Protein AF-A0A0A1U7Q1-F1 (afdb_monomer_lite)

InterPro domains:
  IPR000719 Protein kinase domain [PS50011] (187-219)
  IPR011009 Protein kinase-like domain superfamily [SSF56112] (167-217)
  IPR017441 Protein kinase, ATP binding site [PS00107] (193-214)
  IPR053215 TKL Ser/Thr protein kinase [PTHR45756] (42-218)

Organism: NCBI:txid370355

Foldseek 3Di:
DDDDPPVPVVVVVVVVLVPDPDDPVVSVVVVVVVVVVVVVVVVVQWDKDFLVVCVVVVQDWDAFDDVVVRKTKSDLAAEDDDAAAAQDKDKDKMKIAAQDQFKKKKAKDFDDDVLFKDKDKPPRDIDIHHHRMMIMMMIIMHTNAFDWDKTWMWIWIQRPVVRDIDITTHIYTHGHDHDPRHDPVQWAFDAWPDADPQFTWGFTDHPNDTDIDTDGDDD

Structure (mmCIF, N/CA/C/O backbone):
data_AF-A0A0A1U7Q1-F1
#
_entry.id   AF-A0A0A1U7Q1-F1
#
loop_
_atom_site.group_PDB
_atom_site.id
_atom_site.type_symbol
_atom_site.label_atom_id
_atom_site.label_alt_id
_atom_site.label_comp_id
_atom_site.label_asym_id
_atom_site.label_entity_id
_atom_site.label_seq_id
_atom_site.pdbx_PDB_ins_code
_atom_site.Cartn_x
_atom_site.Cartn_y
_atom_site.Cartn_z
_atom_site.occupancy
_atom_site.B_iso_or_equiv
_atom_site.auth_seq_id
_atom_site.auth_comp_id
_atom_site.auth_asym_id
_atom_site.auth_atom_id
_atom_site.pdbx_PDB_model_num
ATOM 1 N N . MET A 1 1 ? 9.961 10.770 21.302 1.00 33.03 1 MET A N 1
ATOM 2 C CA . MET A 1 1 ? 10.274 10.939 19.867 1.00 33.03 1 MET A CA 1
ATOM 3 C C . MET A 1 1 ? 11.511 10.107 19.542 1.00 33.03 1 MET A C 1
ATOM 5 O O . MET A 1 1 ? 12.634 10.569 19.694 1.00 33.03 1 MET A O 1
ATOM 9 N N . ILE A 1 2 ? 11.307 8.825 19.237 1.00 27.47 2 ILE A N 1
ATOM 10 C CA . ILE A 1 2 ? 12.392 7.881 18.944 1.00 27.47 2 ILE A CA 1
ATOM 11 C C . ILE A 1 2 ? 12.699 8.026 17.455 1.00 27.47 2 ILE A C 1
ATOM 13 O O . ILE A 1 2 ? 11.935 7.577 16.605 1.00 27.47 2 ILE A O 1
ATOM 17 N N . LEU A 1 3 ? 13.787 8.722 17.135 1.00 28.33 3 LEU A N 1
ATOM 18 C CA . LEU A 1 3 ? 14.306 8.782 15.773 1.00 28.33 3 LEU A CA 1
ATOM 19 C C . LEU A 1 3 ? 14.757 7.371 15.365 1.00 28.33 3 LEU A C 1
ATOM 21 O O . LEU A 1 3 ? 15.670 6.808 15.968 1.00 28.33 3 LEU A O 1
ATOM 25 N N . LYS A 1 4 ? 14.111 6.800 14.339 1.00 30.72 4 LYS A N 1
ATOM 26 C CA . LYS A 1 4 ? 14.561 5.572 13.663 1.00 30.72 4 LYS A CA 1
ATOM 27 C C . LYS A 1 4 ? 16.020 5.755 13.170 1.00 30.72 4 LYS A C 1
ATOM 29 O O . LYS A 1 4 ? 16.376 6.856 12.736 1.00 30.72 4 LYS A O 1
ATOM 34 N N . PRO A 1 5 ? 16.870 4.706 13.152 1.00 32.62 5 PRO A N 1
ATOM 35 C CA . PRO A 1 5 ? 18.318 4.840 12.932 1.00 32.62 5 PRO A CA 1
ATOM 36 C C . PRO A 1 5 ? 18.749 5.190 11.492 1.00 32.62 5 PRO A C 1
ATOM 38 O O . PRO A 1 5 ? 19.943 5.252 11.211 1.00 32.62 5 PRO A O 1
ATOM 41 N N . ALA A 1 6 ? 17.819 5.466 10.573 1.00 38.44 6 ALA A N 1
ATOM 42 C CA . ALA A 1 6 ? 18.139 5.798 9.181 1.00 38.44 6 ALA A CA 1
ATOM 43 C C . ALA A 1 6 ? 18.626 7.251 8.976 1.00 38.44 6 ALA A C 1
ATOM 45 O O . ALA A 1 6 ? 19.298 7.543 7.989 1.00 38.44 6 ALA A O 1
ATOM 46 N N . ASN A 1 7 ? 18.345 8.162 9.917 1.00 38.22 7 ASN A N 1
ATOM 47 C CA . ASN A 1 7 ? 18.737 9.575 9.791 1.00 38.22 7 ASN A CA 1
ATOM 48 C C . ASN A 1 7 ? 20.095 9.912 10.424 1.00 38.22 7 ASN A C 1
ATOM 50 O O . ASN A 1 7 ? 20.695 10.925 10.067 1.00 38.22 7 ASN A O 1
ATOM 54 N N . ALA A 1 8 ? 20.623 9.069 11.315 1.00 35.22 8 ALA A N 1
ATOM 55 C CA . ALA A 1 8 ? 21.871 9.368 12.020 1.00 35.22 8 ALA A CA 1
ATOM 56 C C . ALA A 1 8 ? 23.111 9.277 11.107 1.00 35.22 8 ALA A C 1
ATOM 58 O O . ALA A 1 8 ? 24.056 10.042 11.273 1.00 35.22 8 ALA A O 1
ATOM 59 N N . VAL A 1 9 ? 23.097 8.399 10.097 1.00 39.53 9 VAL A N 1
ATOM 60 C CA . VAL A 1 9 ? 24.223 8.254 9.154 1.00 39.53 9 VAL A CA 1
ATOM 61 C C . VAL A 1 9 ? 24.252 9.396 8.125 1.00 39.53 9 VAL A C 1
ATOM 63 O O . VAL A 1 9 ? 25.326 9.856 7.739 1.00 39.53 9 VAL A O 1
ATOM 66 N N . ASN A 1 10 ? 23.082 9.906 7.727 1.00 44.75 10 ASN A N 1
ATOM 67 C CA . ASN A 1 10 ? 22.958 10.941 6.695 1.00 44.75 10 ASN A CA 1
ATOM 68 C C . ASN A 1 10 ? 23.356 12.344 7.183 1.00 44.75 10 ASN A C 1
ATOM 70 O O . ASN A 1 10 ? 23.962 13.102 6.428 1.00 44.75 10 ASN A O 1
ATOM 74 N N . VAL A 1 11 ? 23.078 12.688 8.445 1.00 42.47 11 VAL A N 1
ATOM 75 C CA . VAL A 1 11 ? 23.391 14.028 8.979 1.00 42.47 11 VAL A CA 1
ATOM 76 C C . VAL A 1 11 ? 24.881 14.182 9.306 1.00 42.47 11 VAL A C 1
ATOM 78 O O . VAL A 1 11 ? 25.450 15.250 9.082 1.00 42.47 11 VAL A O 1
ATOM 81 N N . VAL A 1 12 ? 25.541 13.110 9.762 1.00 42.41 12 VAL A N 1
ATOM 82 C CA . VAL A 1 12 ? 26.955 13.137 10.189 1.00 42.41 12 VAL A CA 1
ATOM 83 C C . VAL A 1 12 ? 27.931 13.210 9.002 1.00 42.41 12 VAL A C 1
ATOM 85 O O . VAL A 1 12 ? 29.042 13.722 9.140 1.00 42.41 12 VAL A O 1
ATOM 88 N N . ALA A 1 13 ? 27.538 12.729 7.817 1.00 46.94 13 ALA A N 1
ATOM 89 C CA . ALA A 1 13 ? 28.387 12.784 6.623 1.00 46.94 13 ALA A CA 1
ATOM 90 C C . ALA A 1 13 ? 28.350 14.156 5.924 1.00 46.94 13 ALA A C 1
ATOM 92 O O . ALA A 1 13 ? 29.390 14.644 5.484 1.00 46.94 13 ALA A O 1
ATOM 93 N N . ALA A 1 14 ? 27.180 14.804 5.868 1.00 46.06 14 ALA A N 1
ATOM 94 C CA . ALA A 1 14 ? 27.029 16.124 5.252 1.00 46.06 14 ALA A CA 1
ATOM 95 C C . ALA A 1 14 ? 27.799 17.217 6.017 1.00 46.06 14 ALA A C 1
ATOM 97 O O . ALA A 1 14 ? 28.432 18.072 5.405 1.00 46.06 14 ALA A O 1
ATOM 98 N N . THR A 1 15 ? 27.844 17.135 7.352 1.00 47.84 15 THR A N 1
ATOM 99 C CA . THR A 1 15 ? 28.574 18.096 8.201 1.00 47.84 15 THR A CA 1
ATOM 100 C C . THR A 1 15 ? 30.096 18.026 8.039 1.00 47.84 15 THR A C 1
ATOM 102 O O . THR A 1 15 ? 30.775 19.024 8.267 1.00 47.84 15 THR A O 1
ATOM 105 N N . LYS A 1 16 ? 30.658 16.889 7.599 1.00 50.66 16 LYS A N 1
ATOM 106 C CA . LYS A 1 16 ? 32.106 16.755 7.344 1.00 50.66 16 LYS A CA 1
ATOM 107 C C . LYS A 1 16 ? 32.564 17.362 6.011 1.00 50.66 16 LYS A C 1
ATOM 109 O O . LYS A 1 16 ? 33.740 17.687 5.887 1.00 50.66 16 LYS A O 1
ATOM 114 N N . LEU A 1 17 ? 31.669 17.525 5.032 1.00 51.69 17 LEU A N 1
ATOM 115 C CA . LEU A 1 17 ? 31.992 18.111 3.721 1.00 51.69 17 LEU A CA 1
ATOM 116 C C . LEU A 1 17 ? 32.156 19.638 3.781 1.00 51.69 17 LEU A C 1
ATOM 118 O O . LEU A 1 17 ? 33.007 20.181 3.076 1.00 51.69 17 LEU A O 1
ATOM 122 N N . ASP A 1 18 ? 31.400 20.315 4.651 1.00 52.91 18 ASP A N 1
ATOM 123 C CA . ASP A 1 18 ? 31.487 21.772 4.826 1.00 52.91 18 ASP A CA 1
ATOM 124 C C . ASP A 1 18 ? 32.729 22.216 5.610 1.00 52.91 18 ASP A C 1
ATOM 126 O O . ASP A 1 18 ? 33.254 23.297 5.358 1.00 52.91 18 ASP A O 1
ATOM 130 N N . GLN A 1 19 ? 33.256 21.370 6.503 1.00 53.97 19 GLN A N 1
ATOM 131 C CA . GLN A 1 19 ? 34.432 21.694 7.326 1.00 53.97 19 GLN A CA 1
ATOM 132 C C . GLN A 1 19 ? 35.785 21.370 6.669 1.00 53.97 19 GLN A C 1
ATOM 134 O O . GLN A 1 19 ? 36.833 21.569 7.280 1.00 53.97 19 GLN A O 1
ATOM 139 N N . MET A 1 20 ? 35.794 20.873 5.430 1.00 54.50 20 MET A N 1
ATOM 140 C CA . MET A 1 20 ? 37.022 20.550 4.702 1.00 54.50 20 MET A CA 1
ATOM 141 C C . MET A 1 20 ? 37.372 21.647 3.686 1.00 54.50 20 MET A C 1
ATOM 143 O O . MET A 1 20 ? 36.763 21.711 2.612 1.00 54.50 20 MET A O 1
ATOM 147 N N . GLU A 1 21 ? 38.404 22.452 3.965 1.00 53.88 21 GLU A N 1
ATOM 148 C CA . GLU A 1 21 ? 39.129 23.266 2.968 1.00 53.88 21 GLU A CA 1
ATOM 149 C C . GLU A 1 21 ? 39.888 22.346 1.994 1.00 53.88 21 GLU A C 1
ATOM 151 O O . GLU A 1 21 ? 41.106 22.195 2.020 1.00 53.88 21 GLU A O 1
ATOM 156 N N . THR A 1 22 ? 39.145 21.637 1.152 1.00 59.72 22 THR A N 1
ATOM 157 C CA . THR A 1 22 ? 39.682 20.719 0.147 1.00 59.72 22 THR A CA 1
ATOM 158 C C . THR A 1 22 ? 39.460 21.299 -1.238 1.00 59.72 22 THR A C 1
ATOM 160 O O . THR A 1 22 ? 38.462 21.980 -1.483 1.00 59.72 22 THR A O 1
ATOM 163 N N . SER A 1 23 ? 40.401 21.046 -2.151 1.00 70.25 23 SER A N 1
ATOM 164 C CA . SER A 1 23 ? 40.303 21.541 -3.524 1.00 70.25 23 SER A CA 1
ATOM 165 C C . SER A 1 23 ? 38.982 21.104 -4.170 1.00 70.25 23 SER A C 1
ATOM 167 O O . SER A 1 23 ? 38.436 20.038 -3.862 1.00 70.25 23 SER A O 1
ATOM 169 N N . VAL A 1 24 ? 38.475 21.918 -5.099 1.00 71.06 24 VAL A N 1
ATOM 170 C CA . VAL A 1 24 ? 37.242 21.636 -5.859 1.00 71.06 24 VAL A CA 1
ATOM 171 C C . VAL A 1 24 ? 37.272 20.227 -6.469 1.00 71.06 24 VAL A C 1
ATOM 173 O O . VAL A 1 24 ? 36.271 19.514 -6.437 1.00 71.06 24 VAL A O 1
ATOM 176 N N . PHE A 1 25 ? 38.447 19.791 -6.934 1.00 72.12 25 PHE A N 1
ATOM 177 C CA . PHE A 1 25 ? 38.669 18.457 -7.489 1.00 72.12 25 PHE A CA 1
ATOM 178 C C . PHE A 1 25 ? 38.422 17.340 -6.465 1.00 72.12 25 PHE A C 1
ATOM 180 O O . PHE A 1 25 ? 37.729 16.365 -6.754 1.00 72.12 25 PHE A O 1
ATOM 187 N N . THR A 1 26 ? 38.927 17.502 -5.241 1.00 71.25 26 THR A N 1
ATOM 188 C CA . THR A 1 26 ? 38.747 16.531 -4.158 1.00 71.25 26 THR A CA 1
ATOM 189 C C . THR A 1 26 ? 37.279 16.433 -3.742 1.00 71.25 26 THR A C 1
ATOM 191 O O . THR A 1 26 ? 36.751 15.325 -3.641 1.00 71.25 26 THR A O 1
ATOM 194 N N . ARG A 1 27 ? 36.574 17.566 -3.590 1.00 76.44 27 ARG A N 1
ATOM 195 C CA . ARG A 1 27 ? 35.124 17.575 -3.304 1.00 76.44 27 ARG A CA 1
ATOM 196 C C . ARG A 1 27 ? 34.323 16.864 -4.397 1.00 76.44 27 ARG A C 1
ATOM 198 O O . ARG A 1 27 ? 33.447 16.058 -4.088 1.00 76.44 27 ARG A O 1
ATOM 205 N N . GLN A 1 28 ? 34.650 17.113 -5.665 1.00 76.44 28 GLN A N 1
ATOM 206 C CA . GLN A 1 28 ? 33.973 16.488 -6.801 1.00 76.44 28 GLN A CA 1
ATOM 207 C C . GLN A 1 28 ? 34.214 14.974 -6.864 1.00 76.44 28 GLN A C 1
ATOM 209 O O . GLN A 1 28 ? 33.276 14.212 -7.100 1.00 76.44 28 GLN A O 1
ATOM 214 N N . MET A 1 29 ? 35.434 14.522 -6.566 1.00 82.56 29 MET A N 1
ATOM 215 C CA . MET A 1 29 ? 35.759 13.099 -6.463 1.00 82.56 29 MET A CA 1
ATOM 216 C C . MET A 1 29 ? 34.973 12.408 -5.335 1.00 82.56 29 MET A C 1
ATOM 218 O O . MET A 1 29 ? 34.399 11.341 -5.559 1.00 82.56 29 MET A O 1
ATOM 222 N N . TYR A 1 30 ? 34.880 13.018 -4.147 1.00 81.19 30 TYR A N 1
ATOM 223 C CA . TYR A 1 30 ? 34.097 12.473 -3.028 1.00 81.19 30 TYR A CA 1
ATOM 224 C C . TYR A 1 30 ? 32.597 12.402 -3.335 1.00 81.19 30 TYR A C 1
ATOM 226 O O . TYR A 1 30 ? 31.973 11.372 -3.078 1.00 81.19 30 TYR A O 1
ATOM 234 N N . LEU A 1 31 ? 32.026 13.451 -3.934 1.00 81.62 31 LEU A N 1
ATOM 235 C CA . LEU A 1 31 ? 30.635 13.455 -4.403 1.00 81.62 31 LEU A CA 1
ATOM 236 C C . LEU A 1 31 ? 30.375 12.325 -5.405 1.00 81.62 31 LEU A C 1
ATOM 238 O O . LEU A 1 31 ? 29.349 11.652 -5.328 1.00 81.62 31 LEU A O 1
ATOM 242 N N . GLN A 1 32 ? 31.316 12.078 -6.317 1.00 81.31 32 GLN A N 1
ATOM 243 C CA . GLN A 1 32 ? 31.181 11.024 -7.315 1.00 81.31 32 GLN A CA 1
ATOM 244 C C . GLN A 1 32 ? 31.257 9.621 -6.702 1.00 81.31 32 GLN A C 1
ATOM 246 O O . GLN A 1 32 ? 30.446 8.764 -7.055 1.00 81.31 32 GLN A O 1
ATOM 251 N N . LEU A 1 33 ? 32.168 9.391 -5.753 1.00 78.00 33 LEU A N 1
ATOM 252 C CA . LEU A 1 33 ? 32.251 8.133 -5.004 1.00 78.00 33 LEU A CA 1
ATOM 253 C C . LEU A 1 33 ? 30.987 7.886 -4.172 1.00 78.00 33 LEU A C 1
ATOM 255 O O . LEU A 1 33 ? 30.446 6.781 -4.197 1.00 78.00 33 LEU A O 1
ATOM 259 N N . TYR A 1 34 ? 30.478 8.918 -3.494 1.00 80.06 34 TYR A N 1
ATOM 260 C CA . TYR A 1 34 ? 29.224 8.850 -2.742 1.00 80.06 34 TYR A CA 1
ATOM 261 C C . TYR A 1 34 ? 28.026 8.543 -3.652 1.00 80.06 34 TYR A C 1
ATOM 263 O O . TYR A 1 34 ? 27.194 7.693 -3.346 1.00 80.06 34 TYR A O 1
ATOM 271 N N . PHE A 1 35 ? 27.949 9.183 -4.819 1.00 76.81 35 PHE A N 1
ATOM 272 C CA . PHE A 1 35 ? 26.893 8.903 -5.787 1.00 76.81 35 PHE A CA 1
ATOM 273 C C . PHE A 1 35 ? 26.977 7.466 -6.324 1.00 76.81 35 PHE A C 1
ATOM 275 O O . PHE A 1 35 ? 25.956 6.791 -6.455 1.00 76.81 35 PHE A O 1
ATOM 282 N N . GLN A 1 36 ? 28.182 6.960 -6.598 1.00 70.62 36 GLN A N 1
ATOM 283 C CA . GLN A 1 36 ? 28.378 5.578 -7.038 1.00 70.62 36 GLN A CA 1
ATOM 284 C C . GLN A 1 36 ? 27.998 4.555 -5.963 1.00 70.62 36 GLN A C 1
ATOM 286 O O . GLN A 1 36 ? 27.324 3.573 -6.284 1.00 70.62 36 GLN A O 1
ATOM 291 N N . SER A 1 37 ? 28.380 4.779 -4.703 1.00 71.19 37 SER A N 1
ATOM 292 C CA . SER A 1 37 ? 28.000 3.896 -3.595 1.00 71.19 37 SER A CA 1
ATOM 293 C C . SER A 1 37 ? 26.487 3.910 -3.365 1.00 71.19 37 SER A C 1
ATOM 295 O O . SER A 1 37 ? 25.882 2.843 -3.257 1.00 71.19 37 SER A O 1
ATOM 297 N N . PHE A 1 38 ? 25.849 5.082 -3.428 1.00 73.88 38 PHE A N 1
ATOM 298 C CA . PHE A 1 38 ? 24.392 5.222 -3.382 1.00 73.88 38 PHE A CA 1
ATOM 299 C C . PHE A 1 38 ? 23.696 4.456 -4.519 1.00 73.88 38 PHE A C 1
ATOM 301 O O . PHE A 1 38 ? 22.711 3.753 -4.292 1.00 73.88 38 PHE A O 1
ATOM 308 N N . LEU A 1 39 ? 24.220 4.528 -5.749 1.00 68.38 39 LEU A N 1
ATOM 309 C CA . LEU A 1 39 ? 23.684 3.775 -6.887 1.00 68.38 39 LEU A CA 1
ATOM 310 C C . LEU A 1 39 ? 23.851 2.257 -6.738 1.00 68.38 39 LEU A C 1
ATOM 312 O O . LEU A 1 39 ? 22.978 1.513 -7.186 1.00 68.38 39 LEU A O 1
ATOM 316 N N . MET A 1 40 ? 24.956 1.790 -6.152 1.00 67.25 40 MET A N 1
ATOM 317 C CA . MET A 1 40 ? 25.170 0.364 -5.883 1.00 67.25 40 MET A CA 1
ATOM 318 C C . MET A 1 40 ? 24.214 -0.150 -4.811 1.00 67.25 40 MET A C 1
ATOM 320 O O . MET A 1 40 ? 23.552 -1.159 -5.044 1.00 67.25 40 MET A O 1
ATOM 324 N N . LEU A 1 41 ? 24.062 0.588 -3.709 1.00 67.19 41 LEU A N 1
ATOM 325 C CA . LEU A 1 41 ? 23.094 0.269 -2.661 1.00 67.19 41 LEU A CA 1
ATOM 326 C C . LEU A 1 41 ? 21.667 0.235 -3.230 1.00 67.19 41 LEU A C 1
ATOM 328 O O . LEU A 1 41 ? 20.912 -0.705 -3.018 1.00 67.19 41 LEU A O 1
ATOM 332 N N . ARG A 1 42 ? 21.314 1.210 -4.070 1.00 67.31 42 ARG A N 1
ATOM 333 C CA . ARG A 1 42 ? 20.022 1.240 -4.765 1.00 67.31 42 ARG A CA 1
ATOM 334 C C . ARG A 1 42 ? 19.788 0.027 -5.665 1.00 67.31 42 ARG A C 1
ATOM 336 O O . ARG A 1 42 ? 18.650 -0.405 -5.785 1.00 67.31 42 ARG A O 1
ATOM 343 N N . LYS A 1 43 ? 20.824 -0.514 -6.311 1.00 67.56 43 LYS A N 1
ATOM 344 C CA . LYS A 1 43 ? 20.703 -1.736 -7.121 1.00 67.56 43 LYS A CA 1
ATOM 345 C C . LYS A 1 43 ? 20.573 -2.994 -6.264 1.00 67.56 43 LYS A C 1
ATOM 347 O O . LYS A 1 43 ? 19.886 -3.909 -6.693 1.00 67.56 43 LYS A O 1
ATOM 352 N N . SER A 1 44 ? 21.211 -3.049 -5.093 1.00 69.94 44 SER A N 1
ATOM 353 C CA . SER A 1 44 ? 21.108 -4.208 -4.196 1.00 69.94 44 SER A CA 1
ATOM 354 C C . SER A 1 44 ? 19.765 -4.296 -3.474 1.00 69.94 44 SER A C 1
ATOM 356 O O . SER A 1 44 ? 19.387 -5.375 -3.045 1.00 69.94 44 SER A O 1
ATOM 358 N N . LEU A 1 45 ? 19.046 -3.178 -3.345 1.00 70.69 45 LEU A N 1
ATOM 359 C CA . LEU A 1 45 ? 17.735 -3.111 -2.687 1.00 70.69 45 LEU A CA 1
ATOM 360 C C . LEU A 1 45 ? 16.571 -3.593 -3.565 1.00 70.69 45 LEU A C 1
ATOM 362 O O . LEU A 1 45 ? 15.426 -3.568 -3.127 1.00 70.69 45 LEU A O 1
ATOM 366 N N . VAL A 1 46 ? 16.837 -3.981 -4.813 1.00 82.06 46 VAL A N 1
ATOM 367 C CA . VAL A 1 46 ? 15.796 -4.315 -5.783 1.00 82.06 46 VAL A CA 1
ATOM 368 C C . VAL A 1 46 ? 15.971 -5.749 -6.262 1.00 82.06 46 VAL A C 1
ATOM 370 O O . VAL A 1 46 ? 16.980 -6.091 -6.878 1.00 82.06 46 VAL A O 1
ATOM 373 N N . ASN A 1 47 ? 14.945 -6.569 -6.048 1.00 87.25 47 ASN A N 1
ATOM 374 C CA . ASN A 1 47 ? 14.876 -7.924 -6.584 1.00 87.25 47 ASN A CA 1
ATOM 375 C C . ASN A 1 47 ? 14.432 -7.869 -8.059 1.00 87.25 47 ASN A C 1
ATOM 377 O O . ASN A 1 47 ? 13.241 -7.767 -8.358 1.00 87.25 47 ASN A O 1
ATOM 381 N N . GLU A 1 48 ? 15.396 -7.894 -8.990 1.00 91.44 48 GLU A N 1
ATOM 382 C CA . GLU A 1 48 ? 15.153 -7.890 -10.445 1.00 91.44 48 GLU A CA 1
ATOM 383 C C . GLU A 1 48 ? 15.165 -9.314 -11.035 1.00 91.44 48 GLU A C 1
ATOM 385 O O . GLU A 1 48 ? 16.051 -10.122 -10.758 1.00 91.44 48 GLU A O 1
ATOM 390 N N . PHE A 1 49 ? 14.224 -9.592 -11.938 1.00 93.25 49 PHE A N 1
ATOM 391 C CA . PHE A 1 49 ? 14.069 -10.862 -12.644 1.00 93.25 49 PHE A CA 1
ATOM 392 C C . PHE A 1 49 ? 13.973 -10.663 -14.160 1.00 93.25 49 PHE A C 1
ATOM 394 O O . PHE A 1 49 ? 13.552 -9.619 -14.662 1.00 93.25 49 PHE A O 1
ATOM 401 N N . LEU A 1 50 ? 14.317 -11.699 -14.925 1.00 94.12 50 LEU A N 1
ATOM 402 C CA . LEU A 1 50 ? 13.990 -11.772 -16.348 1.00 94.12 50 LEU A CA 1
ATOM 403 C C . LEU A 1 50 ? 12.529 -12.196 -16.526 1.00 94.12 50 LEU A C 1
ATOM 405 O O . LEU A 1 50 ? 12.109 -13.218 -15.988 1.00 94.12 50 LEU A O 1
ATOM 409 N N . LEU A 1 51 ? 11.781 -11.494 -17.382 1.00 93.44 51 LEU A N 1
ATOM 410 C CA . LEU A 1 51 ? 10.389 -11.852 -17.701 1.00 93.44 51 LEU A CA 1
ATOM 411 C C . LEU A 1 51 ? 10.254 -13.290 -18.225 1.00 93.44 51 LEU A C 1
ATOM 413 O O . LEU A 1 51 ? 9.281 -13.981 -17.941 1.00 93.44 51 LEU A O 1
ATOM 417 N N . LYS A 1 52 ? 11.257 -13.762 -18.973 1.00 92.31 52 LYS A N 1
ATOM 418 C CA . LYS A 1 52 ? 11.294 -15.139 -19.483 1.00 92.31 52 LYS A CA 1
ATOM 419 C C . LYS A 1 52 ? 11.400 -16.171 -18.359 1.00 92.31 52 LYS A C 1
ATOM 421 O O . LYS A 1 52 ? 10.847 -17.256 -18.499 1.00 92.31 52 LYS A O 1
ATOM 426 N N . ASP A 1 53 ? 12.101 -15.842 -17.278 1.00 94.00 53 ASP A N 1
ATOM 427 C CA . ASP A 1 53 ? 12.299 -16.753 -16.152 1.00 94.00 53 ASP A CA 1
ATOM 428 C C . ASP A 1 53 ? 11.071 -16.775 -15.243 1.00 94.00 53 ASP A C 1
ATOM 430 O O . ASP A 1 53 ? 10.683 -17.844 -14.786 1.00 94.00 53 ASP A O 1
ATOM 434 N N . LEU A 1 54 ? 10.398 -15.633 -15.070 1.00 92.06 54 LEU A N 1
ATOM 435 C CA . LEU A 1 54 ? 9.097 -15.566 -14.397 1.00 92.06 54 LEU A CA 1
ATOM 436 C C . LEU A 1 54 ? 8.051 -16.437 -15.100 1.00 92.06 54 LEU A C 1
ATOM 438 O O . LEU A 1 54 ? 7.421 -17.273 -14.458 1.00 92.06 54 LEU A O 1
ATOM 442 N N . LYS A 1 55 ? 7.964 -16.345 -16.433 1.00 91.31 55 LYS A N 1
ATOM 443 C CA . LYS A 1 55 ? 7.063 -17.194 -17.224 1.00 91.31 55 LYS A CA 1
ATOM 444 C C . LYS A 1 55 ? 7.364 -18.688 -17.058 1.00 91.31 55 LYS A C 1
ATOM 446 O O . LYS A 1 55 ? 6.447 -19.491 -16.953 1.00 91.31 55 LYS A O 1
ATOM 451 N N . LYS A 1 56 ? 8.644 -19.076 -17.009 1.00 92.69 56 LYS A N 1
ATOM 452 C CA . LYS A 1 56 ? 9.044 -20.474 -16.750 1.00 92.69 56 LYS A CA 1
ATOM 453 C C . LYS A 1 56 ? 8.671 -20.947 -15.344 1.00 92.69 56 LYS A C 1
ATOM 455 O O . LYS A 1 56 ? 8.428 -22.132 -15.162 1.00 92.69 56 LYS A O 1
ATOM 460 N N . LYS A 1 57 ? 8.641 -20.036 -14.368 1.00 91.94 57 LYS A N 1
ATOM 461 C CA . LYS A 1 57 ? 8.216 -20.296 -12.986 1.00 91.94 57 LYS A CA 1
ATOM 462 C C . LYS A 1 57 ? 6.692 -20.261 -12.800 1.00 91.94 57 LYS A C 1
ATOM 464 O O . LYS A 1 57 ? 6.238 -20.407 -11.674 1.00 91.94 57 LYS A O 1
ATOM 469 N N . GLY A 1 58 ? 5.918 -20.069 -13.872 1.00 90.00 58 GLY A N 1
ATOM 470 C CA . GLY A 1 58 ? 4.454 -20.022 -13.814 1.00 90.00 58 GLY A CA 1
ATOM 471 C C . GLY A 1 58 ? 3.878 -18.697 -13.311 1.00 90.00 58 GLY A C 1
ATOM 472 O O . GLY A 1 58 ? 2.712 -18.653 -12.944 1.00 90.00 58 GLY A O 1
ATOM 473 N N . VAL A 1 59 ? 4.670 -17.619 -13.279 1.00 91.00 59 VAL A N 1
ATOM 474 C CA . VAL A 1 59 ? 4.165 -16.280 -12.946 1.00 91.00 59 VAL A CA 1
ATOM 475 C C . VAL A 1 59 ? 3.630 -15.631 -14.217 1.00 91.00 59 VAL A C 1
ATOM 477 O O . VAL A 1 59 ? 4.405 -15.229 -15.095 1.00 91.00 59 VAL A O 1
ATOM 480 N N . ASP A 1 60 ? 2.308 -15.530 -14.308 1.00 90.56 60 ASP A N 1
ATOM 481 C CA . ASP A 1 60 ? 1.641 -14.816 -15.388 1.00 90.56 60 ASP A CA 1
ATOM 482 C C . ASP A 1 60 ? 1.696 -13.306 -15.161 1.00 90.56 60 ASP A C 1
ATOM 484 O O . ASP A 1 60 ? 1.525 -12.800 -14.054 1.00 90.56 60 ASP A O 1
ATOM 488 N N . MET A 1 61 ? 1.963 -12.578 -16.242 1.00 92.31 61 MET A N 1
ATOM 489 C CA . MET A 1 61 ? 2.068 -11.126 -16.227 1.00 92.31 61 MET A CA 1
ATOM 490 C C . MET A 1 61 ? 0.987 -10.545 -17.133 1.00 92.31 61 MET A C 1
ATOM 492 O O . MET A 1 61 ? 0.914 -10.874 -18.319 1.00 92.31 61 MET A O 1
ATOM 496 N N . VAL A 1 62 ? 0.176 -9.650 -16.586 1.00 91.94 62 VAL A N 1
ATOM 497 C CA . VAL A 1 62 ? -0.944 -8.991 -17.260 1.00 91.94 62 VAL A CA 1
ATOM 498 C C . VAL A 1 62 ? -0.661 -7.507 -17.442 1.00 91.94 62 VAL A C 1
ATOM 500 O O . VAL A 1 62 ? 0.142 -6.923 -16.720 1.00 91.94 62 VAL A O 1
ATOM 503 N N . TYR A 1 63 ? -1.295 -6.874 -18.426 1.00 90.50 63 TYR A N 1
ATOM 504 C CA . TYR A 1 63 ? -1.119 -5.439 -18.626 1.00 90.50 63 TYR A CA 1
ATOM 505 C C . TYR A 1 63 ? -1.901 -4.629 -17.585 1.00 90.50 63 TYR A C 1
ATOM 507 O O . TYR A 1 63 ? -3.089 -4.871 -17.380 1.00 90.50 63 TYR A O 1
ATOM 515 N N . LEU A 1 64 ? -1.235 -3.650 -16.971 1.00 85.56 64 LEU A N 1
ATOM 516 C CA . LEU A 1 64 ? -1.850 -2.635 -16.118 1.00 85.56 64 LEU A CA 1
ATOM 517 C C . LEU A 1 64 ? -2.323 -1.430 -16.935 1.00 85.56 64 LEU A C 1
ATOM 519 O O . LEU A 1 64 ? -1.619 -0.966 -17.836 1.00 85.56 64 LEU A O 1
ATOM 523 N N . GLY A 1 65 ? -3.470 -0.872 -16.542 1.00 73.75 65 GLY A N 1
ATOM 524 C CA . GLY A 1 65 ? -4.031 0.340 -17.135 1.00 73.75 65 GLY A CA 1
ATOM 525 C C . GLY A 1 65 ? -4.541 0.134 -18.563 1.00 73.75 65 GLY A C 1
ATOM 526 O O . GLY A 1 65 ? -4.913 -0.969 -18.967 1.00 73.75 65 GLY A O 1
ATOM 527 N N . ALA A 1 66 ? -4.581 1.212 -19.349 1.00 66.06 66 ALA A N 1
ATOM 528 C CA . ALA A 1 66 ? -4.946 1.096 -20.751 1.00 66.06 66 ALA A CA 1
ATOM 529 C C . ALA A 1 66 ? -3.828 0.381 -21.536 1.00 66.06 66 ALA A C 1
ATOM 531 O O . ALA A 1 66 ? -2.639 0.435 -21.226 1.00 66.06 66 ALA A O 1
ATOM 532 N N . GLN A 1 67 ? -4.186 -0.273 -22.642 1.00 62.91 67 GLN A N 1
ATOM 533 C CA . GLN A 1 67 ? -3.221 -0.974 -23.509 1.00 62.91 67 GLN A CA 1
ATOM 534 C C . GLN A 1 67 ? -2.137 -0.041 -24.107 1.00 62.91 67 GLN A C 1
ATOM 536 O O . GLN A 1 67 ? -1.194 -0.495 -24.759 1.00 62.91 67 GLN A O 1
ATOM 541 N N . LYS A 1 68 ? -2.245 1.280 -23.901 1.00 66.06 68 LYS A N 1
ATOM 542 C CA . LYS A 1 68 ? -1.312 2.290 -24.407 1.00 66.06 68 LYS A CA 1
ATOM 543 C C . LYS A 1 68 ? -0.042 2.399 -23.576 1.00 66.06 68 LYS A C 1
ATOM 545 O O . LYS A 1 68 ? 0.984 2.766 -24.148 1.00 66.06 68 LYS A O 1
ATOM 550 N N . GLU A 1 69 ? -0.065 2.063 -22.292 1.00 67.44 69 GLU A N 1
ATOM 551 C CA . GLU A 1 69 ? 1.086 2.153 -21.393 1.00 67.44 69 GLU A CA 1
ATOM 552 C C . GLU A 1 69 ? 1.982 0.907 -21.532 1.00 67.44 69 GLU A C 1
ATOM 554 O O . GLU A 1 69 ? 3.207 1.036 -21.568 1.00 67.44 69 GLU A O 1
ATOM 559 N N . ARG A 1 70 ? 1.394 -0.269 -21.819 1.00 78.06 70 ARG A N 1
ATOM 560 C CA . ARG A 1 70 ? 2.069 -1.586 -21.934 1.00 78.06 70 ARG A CA 1
ATOM 561 C C . ARG A 1 70 ? 3.041 -1.841 -20.781 1.00 78.06 70 ARG A C 1
ATOM 563 O O . ARG A 1 70 ? 4.242 -2.007 -20.984 1.00 78.06 70 ARG A O 1
ATOM 570 N N . ILE A 1 71 ? 2.506 -1.817 -19.572 1.00 87.81 71 ILE A N 1
ATOM 571 C CA . ILE A 1 71 ? 3.241 -2.135 -18.351 1.00 87.81 71 ILE A CA 1
ATOM 572 C C . ILE A 1 71 ? 2.702 -3.453 -17.857 1.00 87.81 71 ILE A C 1
ATOM 574 O O . ILE A 1 71 ? 1.490 -3.624 -17.795 1.00 87.81 71 ILE A O 1
ATOM 578 N N . LEU A 1 72 ? 3.595 -4.382 -17.559 1.00 92.62 72 LEU A N 1
ATOM 579 C CA . LEU A 1 72 ? 3.215 -5.692 -17.070 1.00 92.62 72 LEU A CA 1
ATOM 580 C C . LEU A 1 72 ? 3.159 -5.673 -15.544 1.00 92.62 72 LEU A C 1
ATOM 582 O O . LEU A 1 72 ? 3.998 -5.039 -14.911 1.00 92.62 72 LEU A O 1
ATOM 586 N N . CYS A 1 73 ? 2.221 -6.404 -14.963 1.00 94.31 73 CYS A N 1
ATOM 587 C CA . CYS A 1 73 ? 2.162 -6.678 -13.537 1.00 94.31 73 CYS A CA 1
ATOM 588 C C . CYS A 1 73 ? 1.777 -8.129 -13.285 1.00 94.31 73 CYS A C 1
ATOM 590 O O . CYS A 1 73 ? 1.072 -8.722 -14.098 1.00 94.31 73 CYS A O 1
ATOM 592 N N . SER A 1 74 ? 2.214 -8.693 -12.164 1.00 94.25 74 SER A N 1
ATOM 593 C CA . SER A 1 74 ? 1.778 -10.024 -11.730 1.00 94.25 74 SER A CA 1
ATOM 594 C C . SER A 1 74 ? 0.307 -10.064 -11.300 1.00 94.25 74 SER A C 1
ATOM 596 O O . SER A 1 74 ? -0.266 -11.140 -11.208 1.00 94.25 74 SER A O 1
ATOM 598 N N . THR A 1 75 ? -0.313 -8.909 -11.030 1.00 92.00 75 THR A N 1
ATOM 599 C CA . THR A 1 75 ? -1.729 -8.808 -10.654 1.00 92.00 75 THR A CA 1
ATOM 600 C C . THR A 1 75 ? -2.371 -7.503 -11.140 1.00 92.00 75 THR A C 1
ATOM 602 O O . THR A 1 75 ? -1.680 -6.511 -11.365 1.00 92.00 75 THR A O 1
ATOM 605 N N . GLN A 1 76 ? -3.697 -7.488 -11.302 1.00 90.12 76 GLN A N 1
ATOM 606 C CA . GLN A 1 76 ? -4.474 -6.256 -11.523 1.00 90.12 76 GLN A CA 1
ATOM 607 C C . GLN A 1 76 ? -4.939 -5.616 -10.211 1.00 90.12 76 GLN A C 1
ATOM 609 O O . GLN A 1 76 ? -5.191 -4.416 -10.175 1.00 90.12 76 GLN A O 1
ATOM 614 N N . GLU A 1 77 ? -5.032 -6.418 -9.153 1.00 93.00 77 GLU A N 1
ATOM 615 C CA . GLU A 1 77 ? -5.501 -6.026 -7.829 1.00 93.00 77 GLU A CA 1
ATOM 616 C C . GLU A 1 77 ? -4.677 -6.758 -6.768 1.00 93.00 77 GLU A C 1
ATOM 618 O O . GLU A 1 77 ? -4.434 -7.965 -6.862 1.00 93.00 77 GLU A O 1
ATOM 623 N N . ILE A 1 78 ? -4.225 -6.027 -5.760 1.00 94.25 78 ILE A N 1
ATOM 624 C CA . ILE A 1 78 ? -3.500 -6.600 -4.632 1.00 94.25 78 ILE A CA 1
ATOM 625 C C . ILE A 1 78 ? -4.532 -7.004 -3.586 1.00 94.25 78 ILE A C 1
ATOM 627 O O . ILE A 1 78 ? -5.310 -6.175 -3.122 1.00 94.25 78 ILE A O 1
ATOM 631 N N . HIS A 1 79 ? -4.530 -8.278 -3.218 1.00 91.38 79 HIS A N 1
ATOM 632 C CA . HIS A 1 79 ? -5.370 -8.809 -2.155 1.00 91.38 79 HIS A CA 1
ATOM 633 C C . HIS A 1 79 ? -4.478 -9.421 -1.078 1.00 91.38 79 HIS A C 1
ATOM 635 O O . HIS A 1 79 ? -3.471 -10.062 -1.387 1.00 91.38 79 HIS A O 1
ATOM 641 N N . PHE A 1 80 ? -4.844 -9.197 0.179 1.00 91.81 80 PHE A N 1
ATOM 642 C CA . PHE A 1 80 ? -4.275 -9.918 1.310 1.00 91.81 80 PHE A CA 1
ATOM 643 C C . PHE A 1 80 ? -5.091 -11.192 1.541 1.00 91.81 80 PHE A C 1
ATOM 645 O O . PHE A 1 80 ? -6.317 -11.182 1.425 1.00 91.81 80 PHE A O 1
ATOM 652 N N . GLU A 1 81 ? -4.412 -12.308 1.797 1.00 85.69 81 GLU A N 1
ATOM 653 C CA . GLU A 1 81 ? -5.084 -13.578 2.066 1.00 85.69 81 GLU A CA 1
ATOM 654 C C . GLU A 1 81 ? -5.701 -13.556 3.469 1.00 85.69 81 GLU A C 1
ATOM 656 O O . GLU A 1 81 ? -4.986 -13.550 4.469 1.00 85.69 81 GLU A O 1
ATOM 661 N N . GLY A 1 82 ? -7.033 -13.576 3.537 1.00 90.19 82 GLY A N 1
ATOM 662 C CA . GLY A 1 82 ? -7.766 -13.590 4.802 1.00 90.19 82 GLY A CA 1
ATOM 663 C C . GLY A 1 82 ? -7.738 -12.255 5.551 1.00 90.19 82 GLY A C 1
ATOM 664 O O . GLY A 1 82 ? -7.511 -11.195 4.967 1.00 90.19 82 GLY A O 1
ATOM 665 N N . GLU A 1 83 ? -8.025 -12.325 6.851 1.00 94.12 83 GLU A N 1
ATOM 666 C CA . GLU A 1 83 ? -7.988 -11.168 7.746 1.00 94.12 83 GLU A CA 1
ATOM 667 C C . GLU A 1 83 ? -6.553 -10.885 8.213 1.00 94.12 83 GLU A C 1
ATOM 669 O O . GLU A 1 83 ? -5.819 -11.794 8.610 1.00 94.12 83 GLU A O 1
ATOM 674 N N . ILE A 1 84 ? -6.156 -9.612 8.184 1.00 96.56 84 ILE A N 1
ATOM 675 C CA . ILE A 1 84 ? -4.858 -9.140 8.680 1.00 96.56 84 ILE A CA 1
ATOM 676 C C . ILE A 1 84 ? -4.957 -8.681 10.142 1.00 96.56 84 ILE A C 1
ATOM 678 O O . ILE A 1 84 ? -5.970 -8.133 10.572 1.00 96.56 84 ILE A O 1
ATOM 682 N N . ALA A 1 85 ? -3.899 -8.885 10.924 1.00 96.81 85 ALA A N 1
ATOM 683 C CA . ALA A 1 85 ? -3.914 -8.551 12.349 1.00 96.81 85 ALA A CA 1
ATOM 684 C C . ALA A 1 85 ? -3.894 -7.033 12.592 1.00 96.81 85 ALA A C 1
ATOM 686 O O . ALA A 1 85 ? -3.145 -6.307 11.937 1.00 96.81 85 ALA A O 1
ATOM 687 N N . VAL A 1 86 ? -4.673 -6.561 13.571 1.00 96.81 86 VAL A N 1
ATOM 688 C CA . VAL A 1 86 ? -4.710 -5.140 13.955 1.00 96.81 86 VAL A CA 1
ATOM 689 C C . VAL A 1 86 ? -3.422 -4.759 14.699 1.00 96.81 86 VAL A C 1
ATOM 691 O O . VAL A 1 86 ? -2.906 -5.538 15.500 1.00 96.81 86 VAL A O 1
ATOM 694 N N . GLN A 1 87 ? -2.884 -3.564 14.434 1.00 95.25 87 GLN A N 1
ATOM 695 C CA . GLN A 1 87 ? -1.612 -3.045 14.968 1.00 95.25 87 GLN A CA 1
ATOM 696 C C . GLN A 1 87 ? -0.374 -3.858 14.550 1.00 95.25 87 GLN A C 1
ATOM 698 O O . GLN A 1 87 ? 0.637 -3.893 15.260 1.00 95.25 87 GLN A O 1
ATOM 703 N N . LYS A 1 88 ? -0.434 -4.535 13.397 1.00 96.12 88 LYS A N 1
ATOM 704 C CA . LYS A 1 88 ? 0.670 -5.345 12.879 1.00 96.12 88 LYS A CA 1
ATOM 705 C C . LYS A 1 88 ? 0.794 -5.238 11.364 1.00 96.12 88 LYS A C 1
ATOM 707 O O . LYS A 1 88 ? -0.191 -5.317 10.639 1.00 96.12 88 LYS A O 1
ATOM 712 N N . ASP A 1 89 ? 2.037 -5.152 10.901 1.00 97.56 89 ASP A N 1
ATOM 713 C CA . ASP A 1 89 ? 2.356 -5.145 9.476 1.00 97.56 89 ASP A CA 1
ATOM 714 C C . ASP A 1 89 ? 1.986 -6.480 8.820 1.00 97.56 89 ASP A C 1
ATOM 716 O O . ASP A 1 89 ? 2.284 -7.564 9.338 1.00 97.56 89 ASP A O 1
ATOM 720 N N . SER A 1 90 ? 1.361 -6.387 7.651 1.00 97.44 90 SER A N 1
ATOM 721 C CA . SER A 1 90 ? 1.134 -7.502 6.738 1.00 97.44 90 SER A CA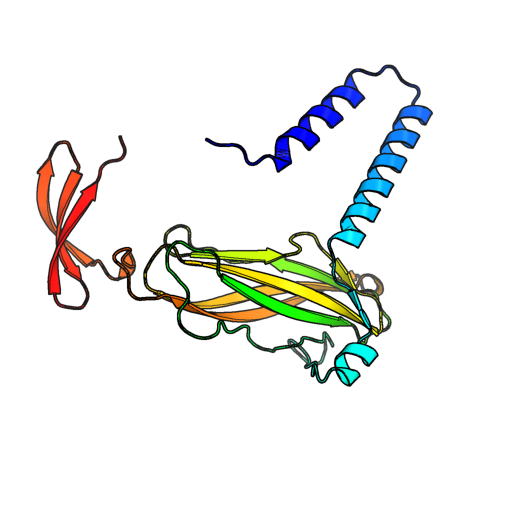 1
ATOM 722 C C . SER A 1 90 ? 1.678 -7.149 5.362 1.00 97.44 90 SER A C 1
ATOM 724 O O . SER A 1 90 ? 1.433 -6.052 4.862 1.00 97.44 90 SER A O 1
ATOM 726 N N . ASP A 1 91 ? 2.376 -8.095 4.736 1.00 96.44 91 ASP A N 1
ATOM 727 C CA . ASP A 1 91 ? 3.073 -7.884 3.468 1.00 96.44 91 ASP A CA 1
ATOM 728 C C . ASP A 1 91 ? 2.445 -8.693 2.332 1.00 96.44 91 ASP A C 1
ATOM 730 O O . ASP A 1 91 ? 2.156 -9.881 2.477 1.00 96.44 91 ASP A O 1
ATOM 734 N N . CYS A 1 92 ? 2.308 -8.069 1.166 1.00 95.56 92 CYS A N 1
ATOM 735 C CA . CYS A 1 92 ? 1.922 -8.726 -0.076 1.00 95.56 92 CYS A CA 1
ATOM 736 C C . CYS A 1 92 ? 2.874 -8.318 -1.201 1.00 95.56 92 CYS A C 1
ATOM 738 O O . CYS A 1 92 ? 3.179 -7.141 -1.396 1.00 95.56 92 CYS A O 1
ATOM 740 N N . LYS A 1 93 ? 3.369 -9.300 -1.956 1.00 95.38 93 LYS A N 1
ATOM 741 C CA . LYS A 1 93 ? 4.348 -9.076 -3.022 1.00 95.38 93 LYS A CA 1
ATOM 742 C C . LYS A 1 93 ? 3.685 -9.060 -4.386 1.00 95.38 93 LYS A C 1
ATOM 744 O O . LYS A 1 93 ? 2.840 -9.894 -4.697 1.00 95.38 93 LYS A O 1
ATOM 749 N N . PHE A 1 94 ? 4.144 -8.160 -5.242 1.00 95.69 94 PHE A N 1
ATOM 750 C CA . PHE A 1 94 ? 3.747 -8.095 -6.642 1.00 95.69 94 PHE A CA 1
ATOM 751 C C . PHE A 1 94 ? 4.940 -7.691 -7.505 1.00 95.69 94 PHE A C 1
ATOM 753 O O . PHE A 1 94 ? 5.952 -7.199 -7.013 1.00 95.69 94 PHE A O 1
ATOM 760 N N . MET A 1 95 ? 4.860 -7.925 -8.811 1.00 95.38 95 MET A N 1
ATOM 761 C CA . MET A 1 95 ? 5.959 -7.632 -9.728 1.00 95.38 95 MET A CA 1
ATOM 762 C C . MET A 1 95 ? 5.511 -6.672 -10.811 1.00 95.38 95 MET A C 1
ATOM 764 O O . MET A 1 95 ? 4.467 -6.892 -11.409 1.00 95.38 95 MET A O 1
ATOM 768 N N . ILE A 1 96 ? 6.337 -5.676 -11.136 1.00 95.50 96 ILE A N 1
ATOM 769 C CA . ILE A 1 96 ? 6.154 -4.813 -12.309 1.00 95.50 96 ILE A CA 1
ATOM 770 C C . ILE A 1 96 ? 7.187 -5.170 -13.370 1.00 95.50 96 ILE A C 1
ATOM 772 O O . ILE A 1 96 ? 8.384 -5.221 -13.100 1.00 95.50 96 ILE A O 1
ATOM 776 N N . GLY A 1 97 ? 6.726 -5.392 -14.596 1.00 94.50 97 GLY A N 1
ATOM 777 C CA . GLY A 1 97 ? 7.527 -5.780 -15.747 1.00 94.50 97 GLY A CA 1
ATOM 778 C C . GLY A 1 97 ? 7.495 -4.766 -16.886 1.00 94.50 97 GLY A C 1
ATOM 779 O O . GLY A 1 97 ? 6.511 -4.058 -17.102 1.00 94.50 97 GLY A O 1
ATOM 780 N N . ASN A 1 98 ? 8.572 -4.745 -17.668 1.00 93.25 98 ASN A N 1
ATOM 781 C CA . ASN A 1 98 ? 8.694 -3.916 -18.863 1.00 93.25 98 ASN A CA 1
ATOM 782 C C . ASN A 1 98 ? 8.966 -4.776 -20.109 1.00 93.25 98 ASN A C 1
ATOM 784 O O . ASN A 1 98 ? 10.053 -5.340 -20.258 1.00 93.25 98 ASN A O 1
ATOM 788 N N . ASP A 1 99 ? 8.015 -4.836 -21.044 1.00 89.12 99 ASP A N 1
ATOM 789 C CA . ASP A 1 99 ? 8.195 -5.483 -22.354 1.00 89.12 99 ASP A CA 1
ATOM 790 C C . ASP A 1 99 ? 8.613 -4.504 -23.475 1.00 89.12 99 ASP A C 1
ATOM 792 O O . ASP A 1 99 ? 8.968 -4.929 -24.581 1.00 89.12 99 ASP A O 1
ATOM 796 N N . ARG A 1 100 ? 8.636 -3.191 -23.201 1.00 83.12 100 ARG A N 1
ATOM 797 C CA . ARG A 1 100 ? 9.004 -2.143 -24.162 1.00 83.12 100 ARG A CA 1
ATOM 798 C C . ARG A 1 100 ? 10.508 -1.975 -24.294 1.00 83.12 100 ARG A C 1
ATOM 800 O O . ARG A 1 100 ? 11.279 -2.212 -23.375 1.00 83.12 100 ARG A O 1
ATOM 807 N N . ALA A 1 101 ? 10.925 -1.453 -25.448 1.00 78.00 101 ALA A N 1
ATOM 808 C CA . ALA A 1 101 ? 12.315 -1.069 -25.687 1.00 78.00 101 ALA A CA 1
ATOM 809 C C . ALA A 1 101 ? 12.793 0.102 -24.812 1.00 78.00 101 ALA A C 1
ATOM 811 O O . ALA A 1 101 ? 13.960 0.139 -24.433 1.00 78.00 101 ALA A O 1
ATOM 812 N N . SER A 1 102 ? 11.907 1.048 -24.490 1.00 85.88 102 SER A N 1
ATOM 813 C CA . SER A 1 102 ? 12.238 2.205 -23.654 1.00 85.88 102 SER A CA 1
ATOM 814 C C . SER A 1 102 ? 12.412 1.822 -22.186 1.00 85.88 102 SER A C 1
ATOM 816 O O . SER A 1 102 ? 11.623 1.040 -21.655 1.00 85.88 102 SER A O 1
ATOM 818 N N . LEU A 1 103 ? 13.386 2.446 -21.520 1.00 88.44 103 LEU A N 1
ATOM 819 C CA . LEU A 1 103 ? 13.559 2.365 -20.072 1.00 88.44 103 LEU A CA 1
ATOM 820 C C . LEU A 1 103 ? 12.363 3.024 -19.368 1.00 88.44 103 LEU A C 1
ATOM 822 O O . LEU A 1 103 ? 12.034 4.178 -19.659 1.00 88.44 103 LEU A O 1
ATOM 826 N N . LEU A 1 104 ? 11.722 2.286 -18.462 1.00 90.50 104 LEU A N 1
ATOM 827 C CA . LEU A 1 104 ? 10.638 2.798 -17.625 1.00 90.50 104 LEU A CA 1
ATOM 828 C C . LEU A 1 104 ? 11.183 3.126 -16.243 1.00 90.50 104 LEU A C 1
ATOM 830 O O . LEU A 1 104 ? 11.983 2.361 -15.709 1.00 90.50 104 LEU A O 1
ATOM 834 N N . LYS A 1 105 ? 10.745 4.241 -15.665 1.00 91.50 105 LYS A N 1
ATOM 835 C CA . LYS A 1 105 ? 10.997 4.582 -14.265 1.00 91.50 105 LYS A CA 1
ATOM 836 C C . LYS A 1 105 ? 9.666 4.564 -13.520 1.00 91.50 105 LYS A C 1
ATOM 838 O O . LYS A 1 105 ? 8.773 5.330 -13.869 1.00 91.50 105 LYS A O 1
ATOM 843 N N . ILE A 1 106 ? 9.559 3.663 -12.553 1.00 92.62 106 ILE A N 1
ATOM 844 C CA . ILE A 1 106 ? 8.369 3.385 -11.752 1.00 92.62 106 ILE A CA 1
ATOM 845 C C . ILE A 1 106 ? 8.510 4.073 -10.400 1.00 92.62 106 ILE A C 1
ATOM 847 O O . ILE A 1 106 ? 9.592 4.054 -9.812 1.00 92.62 106 ILE A O 1
ATOM 851 N N . GLN A 1 107 ? 7.434 4.671 -9.915 1.00 92.94 107 GLN A N 1
ATOM 852 C CA . GLN A 1 107 ? 7.324 5.207 -8.566 1.00 92.94 107 GLN A CA 1
ATOM 853 C C . GLN A 1 107 ? 5.900 4.984 -8.066 1.00 92.94 107 GLN A C 1
ATOM 855 O O . GLN A 1 107 ? 4.956 5.119 -8.840 1.00 92.94 107 GLN A O 1
ATOM 860 N N . PHE A 1 108 ? 5.760 4.665 -6.785 1.00 95.06 108 PHE A N 1
ATOM 861 C CA . PHE A 1 108 ? 4.463 4.485 -6.152 1.00 95.06 108 PHE A CA 1
ATOM 862 C C . PHE A 1 108 ? 4.165 5.628 -5.192 1.00 95.06 108 PHE A C 1
ATOM 864 O O . PHE A 1 108 ? 5.065 6.143 -4.526 1.00 95.06 108 PHE A O 1
ATOM 871 N N . THR A 1 109 ? 2.894 6.000 -5.121 1.00 95.62 109 THR A N 1
ATOM 872 C CA . THR A 1 109 ? 2.345 6.851 -4.068 1.00 95.62 109 THR A CA 1
ATOM 873 C C . THR A 1 109 ? 1.148 6.153 -3.434 1.00 95.62 109 THR A C 1
ATOM 875 O O . THR A 1 109 ? 0.343 5.511 -4.117 1.00 95.62 109 THR A O 1
ATOM 878 N N . THR A 1 110 ? 1.061 6.250 -2.111 1.00 95.62 110 THR A N 1
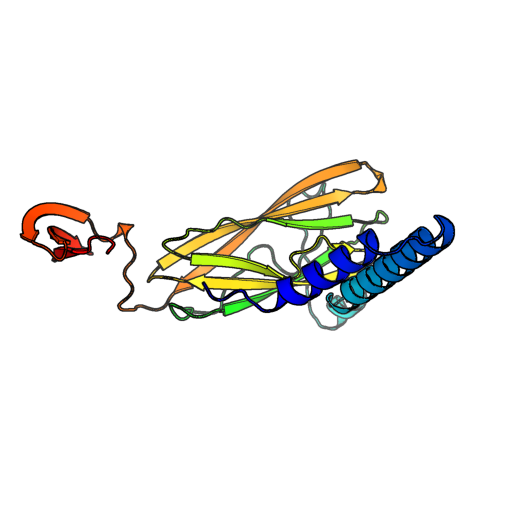ATOM 879 C CA . THR A 1 110 ? 0.016 5.636 -1.288 1.00 95.62 110 THR A CA 1
ATOM 880 C C . THR A 1 110 ? -0.844 6.717 -0.641 1.00 95.62 110 THR A C 1
ATOM 882 O O . THR A 1 110 ? -0.440 7.878 -0.547 1.00 95.62 110 THR A O 1
ATOM 885 N N . GLN A 1 111 ? -2.059 6.347 -0.240 1.00 91.94 111 GLN A N 1
ATOM 886 C CA . GLN A 1 111 ? -2.966 7.207 0.517 1.00 91.94 111 GLN A CA 1
ATOM 887 C C . GLN A 1 111 ? -3.190 6.558 1.876 1.00 91.94 111 GLN A C 1
ATOM 889 O O . GLN A 1 111 ? -3.773 5.478 1.946 1.00 91.94 111 GLN A O 1
ATOM 894 N N . ASN A 1 112 ? -2.689 7.212 2.920 1.00 93.50 112 ASN A N 1
ATOM 895 C CA . ASN A 1 112 ? -2.798 6.750 4.298 1.00 93.50 112 ASN A CA 1
ATOM 896 C C . ASN A 1 112 ? -3.954 7.446 5.005 1.00 93.50 112 ASN A C 1
ATOM 898 O O . ASN A 1 112 ? -4.356 8.547 4.626 1.00 93.50 112 ASN A O 1
ATOM 902 N N . ASP A 1 113 ? -4.455 6.790 6.039 1.00 94.50 113 ASP A N 1
ATOM 903 C CA . ASP A 1 113 ? -5.510 7.286 6.905 1.00 94.50 113 ASP A CA 1
ATOM 904 C C . ASP A 1 113 ? -4.985 7.161 8.337 1.00 94.50 113 ASP A C 1
ATOM 906 O O . ASP A 1 113 ? -4.942 6.061 8.885 1.00 94.50 113 ASP A O 1
ATOM 910 N N . GLU A 1 114 ? -4.501 8.273 8.902 1.00 90.75 114 GLU A N 1
ATOM 911 C CA . GLU A 1 114 ? -3.736 8.305 10.164 1.00 90.75 114 GLU A CA 1
ATOM 912 C C . GLU A 1 114 ? -4.500 7.719 11.363 1.00 90.75 114 GLU A C 1
ATOM 914 O O . GLU A 1 114 ? -3.886 7.354 12.362 1.00 90.75 114 GLU A O 1
ATOM 919 N N . GLU A 1 115 ? -5.826 7.586 11.264 1.00 90.19 115 GLU A N 1
ATOM 920 C CA . GLU A 1 115 ? -6.669 6.985 12.300 1.00 90.19 115 GLU A CA 1
ATOM 921 C C . GLU A 1 115 ? -7.032 5.518 12.018 1.00 90.19 115 GLU A C 1
ATOM 923 O O . GLU A 1 115 ? -7.503 4.817 12.917 1.00 90.19 115 GLU A O 1
ATOM 928 N N . LYS A 1 116 ? -6.832 5.033 10.784 1.00 94.75 116 LYS A N 1
ATOM 929 C CA . LYS A 1 116 ? -7.340 3.723 10.346 1.00 94.75 116 LYS A CA 1
ATOM 930 C C . LYS A 1 116 ? -6.286 2.764 9.833 1.00 94.75 116 LYS A C 1
ATOM 932 O O . LYS A 1 116 ? -6.362 1.580 10.155 1.00 94.75 116 LYS A O 1
ATOM 937 N N . PHE A 1 117 ? -5.344 3.218 9.012 1.00 96.50 117 PHE A N 1
ATOM 938 C CA . PHE A 1 117 ? -4.299 2.356 8.464 1.00 96.50 117 PHE A CA 1
ATOM 939 C C . PHE A 1 117 ? -3.126 3.142 7.861 1.00 96.50 117 PHE A C 1
ATOM 941 O O . PHE A 1 117 ? -3.286 4.226 7.294 1.00 96.50 117 PHE A O 1
ATOM 948 N N . GLU A 1 118 ? -1.954 2.511 7.860 1.00 97.44 118 GLU A N 1
ATOM 949 C CA . GLU A 1 118 ? -0.788 2.939 7.087 1.00 97.44 118 GLU A CA 1
ATOM 950 C C . GLU A 1 118 ? -0.512 1.946 5.951 1.00 97.44 118 GLU A C 1
ATOM 952 O O . GLU A 1 118 ? -0.482 0.735 6.156 1.00 97.44 118 GLU A O 1
ATOM 957 N N . LEU A 1 119 ? -0.295 2.454 4.742 1.00 97.25 119 LEU A N 1
ATOM 958 C CA . LEU A 1 119 ? -0.011 1.696 3.531 1.00 97.25 119 LEU A CA 1
ATOM 959 C C . LEU A 1 119 ? 1.295 2.188 2.908 1.00 97.25 119 LEU A C 1
ATOM 961 O O . LEU A 1 119 ? 1.450 3.366 2.572 1.00 97.25 119 LEU A O 1
ATOM 965 N N . ASN A 1 120 ? 2.218 1.264 2.674 1.00 96.81 120 ASN A N 1
ATOM 966 C CA . ASN A 1 120 ? 3.524 1.561 2.100 1.00 96.81 120 ASN A CA 1
ATOM 967 C C . ASN A 1 120 ? 3.872 0.588 0.972 1.00 96.81 120 ASN A C 1
ATOM 969 O O . ASN A 1 120 ? 3.380 -0.537 0.926 1.00 96.81 120 ASN A O 1
ATOM 973 N N . VAL A 1 121 ? 4.732 1.037 0.055 1.00 96.88 121 VAL A N 1
ATOM 974 C CA . VAL A 1 121 ? 5.285 0.199 -1.014 1.00 96.88 121 VAL A CA 1
ATOM 975 C C . VAL A 1 121 ? 6.800 0.280 -0.986 1.00 96.88 121 VAL A C 1
ATOM 977 O O . VAL A 1 121 ? 7.377 1.366 -1.090 1.00 96.88 121 VAL A O 1
ATOM 980 N N . GLU A 1 122 ? 7.444 -0.875 -0.898 1.00 94.06 122 GLU A N 1
ATOM 981 C CA . GLU A 1 122 ? 8.885 -1.014 -1.009 1.00 94.06 122 GLU A CA 1
ATOM 982 C C . GLU A 1 122 ? 9.279 -1.648 -2.348 1.00 94.06 122 GLU A C 1
ATOM 984 O O . GLU A 1 122 ? 8.618 -2.577 -2.811 1.00 94.06 122 GLU A O 1
ATOM 989 N N . PRO A 1 123 ? 10.372 -1.192 -2.977 1.00 92.19 123 PRO A N 1
ATOM 990 C CA . PRO A 1 123 ? 11.186 -0.030 -2.608 1.00 92.19 123 PRO A CA 1
ATOM 991 C C . PRO A 1 123 ? 10.448 1.314 -2.786 1.00 92.19 123 PRO A C 1
ATOM 993 O O . PRO A 1 123 ? 9.820 1.560 -3.813 1.00 92.19 123 PRO A O 1
ATOM 996 N N . SER A 1 124 ? 10.603 2.223 -1.815 1.00 86.94 124 SER A N 1
ATOM 997 C CA . SER A 1 124 ? 9.979 3.564 -1.817 1.00 86.94 124 SER A CA 1
ATOM 998 C C . SER A 1 124 ? 10.657 4.563 -2.763 1.00 86.94 124 SER A C 1
ATOM 1000 O O . SER A 1 124 ? 10.114 5.614 -3.109 1.00 86.94 124 SER A O 1
ATOM 1002 N N . ILE A 1 125 ? 11.868 4.237 -3.210 1.00 85.38 125 ILE A N 1
ATOM 1003 C CA . ILE A 1 125 ? 12.608 5.017 -4.195 1.00 85.38 125 ILE A CA 1
ATOM 1004 C C . ILE A 1 125 ? 12.161 4.659 -5.616 1.00 85.38 125 ILE A C 1
ATOM 1006 O O . ILE A 1 125 ? 11.845 3.503 -5.892 1.00 85.38 125 ILE A O 1
ATOM 1010 N N . PRO A 1 126 ? 12.228 5.597 -6.579 1.00 89.31 126 PRO A N 1
ATOM 1011 C CA . PRO A 1 126 ? 11.905 5.272 -7.960 1.00 89.31 126 PRO A CA 1
ATOM 1012 C C . PRO A 1 126 ? 12.784 4.136 -8.503 1.00 89.31 126 PRO A C 1
ATOM 1014 O O . PRO A 1 126 ? 13.996 4.128 -8.273 1.00 89.31 126 PRO A O 1
ATOM 1017 N N . VAL A 1 127 ? 12.231 3.224 -9.296 1.00 91.12 127 VAL A N 1
ATOM 1018 C CA . VAL A 1 127 ? 12.965 2.077 -9.854 1.00 91.12 127 VAL A CA 1
ATOM 1019 C C . VAL A 1 127 ? 12.973 2.129 -11.374 1.00 91.12 127 VAL A C 1
ATOM 1021 O O . VAL A 1 127 ? 11.935 2.290 -12.007 1.00 91.12 127 VAL A O 1
ATOM 1024 N N . SER A 1 128 ? 14.152 1.976 -11.975 1.00 91.06 128 SER A N 1
ATOM 1025 C CA . SER A 1 128 ? 14.302 1.924 -13.431 1.00 91.06 128 SER A CA 1
ATOM 1026 C C . SER A 1 128 ? 14.290 0.476 -13.925 1.00 91.06 128 SER A C 1
ATOM 1028 O O . SER A 1 128 ? 15.193 -0.284 -13.586 1.00 91.06 128 SER A O 1
ATOM 1030 N N . ILE A 1 129 ? 13.327 0.108 -14.773 1.00 92.31 129 ILE A N 1
ATOM 1031 C CA . ILE A 1 129 ? 13.126 -1.260 -15.276 1.00 92.31 129 ILE A CA 1
ATOM 1032 C C . ILE A 1 129 ? 13.431 -1.320 -16.776 1.00 92.31 129 ILE A C 1
ATOM 1034 O O . ILE A 1 129 ? 12.776 -0.668 -17.598 1.00 92.31 129 ILE A O 1
ATOM 1038 N N . LYS A 1 130 ? 14.443 -2.108 -17.154 1.00 91.50 130 LYS A N 1
ATOM 1039 C CA . LYS A 1 130 ? 14.861 -2.296 -18.555 1.00 91.50 130 LYS A CA 1
ATOM 1040 C C . LYS A 1 130 ? 13.917 -3.236 -19.313 1.00 91.50 130 LYS A C 1
ATOM 1042 O O . LYS A 1 130 ? 13.186 -4.017 -18.713 1.00 91.50 130 LYS A O 1
ATOM 1047 N N . LYS A 1 131 ? 13.993 -3.213 -20.649 1.00 93.06 131 LYS A N 1
ATOM 1048 C CA . LYS A 1 131 ? 13.290 -4.175 -21.511 1.00 93.06 131 LYS A CA 1
ATOM 1049 C C . LYS A 1 131 ? 13.562 -5.614 -21.066 1.00 93.06 131 LYS A C 1
ATOM 1051 O O . LYS A 1 131 ? 14.718 -6.010 -20.919 1.00 93.06 131 LYS A O 1
ATOM 1056 N N . GLY A 1 132 ? 12.511 -6.419 -20.964 1.00 93.88 132 GLY A N 1
ATOM 1057 C CA . GLY A 1 132 ? 12.614 -7.843 -20.657 1.00 93.88 132 GLY A CA 1
ATOM 1058 C C . GLY A 1 132 ? 12.838 -8.141 -19.175 1.00 93.88 132 GLY A C 1
ATOM 1059 O O . GLY A 1 132 ? 13.081 -9.302 -18.838 1.00 93.88 132 GLY A O 1
ATOM 1060 N N . ARG A 1 133 ? 12.789 -7.121 -18.312 1.00 94.81 133 ARG A N 1
ATOM 1061 C CA . ARG A 1 133 ? 12.996 -7.238 -16.868 1.00 94.81 133 ARG A CA 1
ATOM 1062 C C . ARG A 1 133 ? 11.711 -6.957 -16.107 1.00 94.81 133 ARG A C 1
ATOM 1064 O O . ARG A 1 133 ? 10.824 -6.259 -16.602 1.00 94.81 133 ARG A O 1
ATOM 1071 N N . ALA A 1 134 ? 11.647 -7.513 -14.911 1.00 95.44 134 ALA A N 1
ATOM 1072 C CA . ALA A 1 134 ? 10.640 -7.230 -13.912 1.00 95.44 134 ALA A CA 1
ATOM 1073 C C . ALA A 1 134 ? 11.302 -7.019 -12.557 1.00 95.44 134 ALA A C 1
ATOM 1075 O O . ALA A 1 134 ? 12.394 -7.526 -12.313 1.00 95.44 134 ALA A O 1
ATOM 1076 N N . VAL A 1 135 ? 10.640 -6.260 -11.701 1.00 95.25 135 VAL A N 1
ATOM 1077 C CA . VAL A 1 135 ? 11.078 -5.964 -10.343 1.00 95.25 135 VAL A CA 1
ATOM 1078 C C . VAL A 1 135 ? 9.962 -6.340 -9.382 1.00 95.25 135 VAL A C 1
ATOM 1080 O O . VAL A 1 135 ? 8.805 -6.014 -9.643 1.00 95.25 135 VAL A O 1
ATOM 1083 N N . GLU A 1 136 ? 10.321 -7.014 -8.293 1.00 95.69 136 GLU A N 1
ATOM 1084 C CA . GLU A 1 136 ? 9.434 -7.272 -7.157 1.00 95.69 136 GLU A CA 1
ATOM 1085 C C . GLU A 1 136 ? 9.299 -6.020 -6.281 1.00 95.69 136 GLU A C 1
ATOM 1087 O O . GLU A 1 136 ? 10.287 -5.354 -5.967 1.00 95.69 136 GLU A O 1
ATOM 1092 N N . PHE A 1 137 ? 8.060 -5.736 -5.897 1.00 95.94 137 PHE A N 1
ATOM 1093 C CA . PHE A 1 137 ? 7.665 -4.731 -4.926 1.00 95.94 137 PHE A CA 1
ATOM 1094 C C . PHE A 1 137 ? 6.869 -5.409 -3.807 1.00 95.94 137 PHE A C 1
ATOM 1096 O O . PHE A 1 137 ? 6.148 -6.382 -4.047 1.00 95.94 137 PHE A O 1
ATOM 1103 N N . THR A 1 138 ? 6.975 -4.869 -2.601 1.00 96.50 138 THR A N 1
ATOM 1104 C CA . THR A 1 138 ? 6.227 -5.314 -1.424 1.00 96.50 138 THR A CA 1
ATOM 1105 C C . THR A 1 138 ? 5.273 -4.207 -1.012 1.00 96.50 138 THR A C 1
ATOM 1107 O O . THR A 1 138 ? 5.701 -3.077 -0.798 1.00 96.50 138 THR A O 1
ATOM 1110 N N . VAL A 1 139 ? 3.987 -4.520 -0.919 1.00 97.56 139 VAL A N 1
ATOM 1111 C CA . VAL A 1 139 ? 2.993 -3.670 -0.267 1.00 97.56 139 VAL A CA 1
ATOM 1112 C C . VAL A 1 139 ? 2.876 -4.099 1.180 1.00 97.56 139 VAL A C 1
ATOM 1114 O O . VAL A 1 139 ? 2.591 -5.265 1.439 1.00 97.56 139 VAL A O 1
ATOM 1117 N N . THR A 1 140 ? 3.047 -3.152 2.092 1.00 97.75 140 THR A N 1
ATOM 1118 C CA . THR A 1 140 ? 2.879 -3.358 3.529 1.00 97.75 140 THR A CA 1
ATOM 1119 C C . THR A 1 140 ? 1.676 -2.558 4.001 1.00 97.75 140 THR A C 1
ATOM 1121 O O . THR A 1 140 ? 1.601 -1.352 3.753 1.00 97.75 140 THR A O 1
ATOM 1124 N N . ILE A 1 141 ? 0.741 -3.227 4.670 1.00 97.69 141 ILE A N 1
ATOM 1125 C CA . ILE A 1 141 ? -0.429 -2.620 5.306 1.00 97.69 141 ILE A CA 1
ATOM 1126 C C . ILE A 1 141 ? -0.325 -2.784 6.824 1.00 97.69 141 ILE A C 1
ATOM 1128 O O . ILE A 1 141 ? -0.051 -3.875 7.322 1.00 97.69 141 ILE A O 1
ATOM 1132 N N . HIS A 1 142 ? -0.562 -1.695 7.546 1.00 97.31 142 HIS A N 1
ATOM 1133 C CA . HIS A 1 142 ? -0.623 -1.639 9.000 1.00 97.31 142 HIS A CA 1
ATOM 1134 C C . HIS A 1 142 ? -1.995 -1.091 9.425 1.00 97.31 142 HIS A C 1
ATOM 1136 O O . HIS A 1 142 ? -2.190 0.126 9.436 1.00 97.31 142 HIS A O 1
ATOM 1142 N N . PRO A 1 143 ? -2.983 -1.948 9.723 1.00 97.00 143 PRO A N 1
ATOM 1143 C CA . PRO A 1 143 ? -4.292 -1.508 10.200 1.00 97.00 143 PRO A CA 1
ATOM 1144 C C . PRO A 1 143 ? -4.207 -1.022 11.656 1.00 97.00 143 PRO A C 1
ATOM 1146 O O . PRO A 1 143 ? -3.672 -1.712 12.520 1.00 97.00 143 PRO A O 1
ATOM 1149 N N . LEU A 1 144 ? -4.769 0.151 11.943 1.00 96.88 144 LEU A N 1
ATOM 1150 C CA . LEU A 1 144 ? -4.800 0.765 13.278 1.00 96.88 144 LEU A CA 1
ATOM 1151 C C . LEU A 1 144 ? -6.085 0.428 14.050 1.00 96.88 144 LEU A C 1
ATOM 1153 O O . LEU A 1 144 ? -6.118 0.513 15.279 1.00 96.88 144 LEU A O 1
ATOM 1157 N N . CYS A 1 145 ? -7.135 0.020 13.340 1.00 95.25 145 CYS A N 1
ATOM 1158 C CA . CYS A 1 145 ? -8.424 -0.355 13.904 1.00 95.25 145 CYS A CA 1
ATOM 1159 C C . CYS A 1 145 ? -9.042 -1.535 13.142 1.00 95.25 145 CYS A C 1
ATOM 1161 O O . CYS A 1 145 ? -8.408 -2.123 12.273 1.00 95.25 145 CYS A O 1
ATOM 1163 N N . THR A 1 146 ? -10.266 -1.908 13.508 1.00 95.38 146 THR A N 1
ATOM 1164 C CA . THR A 1 146 ? -11.047 -2.954 12.844 1.00 95.38 146 THR A CA 1
ATOM 1165 C C . THR A 1 146 ? -11.720 -2.380 11.593 1.00 95.38 146 THR A C 1
ATOM 1167 O O . THR A 1 146 ? -12.652 -1.592 11.739 1.00 95.38 146 THR A O 1
ATOM 1170 N N . LEU A 1 147 ? -11.289 -2.757 10.382 1.00 94.44 147 LEU A N 1
ATOM 1171 C CA . LEU A 1 147 ? -11.848 -2.245 9.123 1.00 94.44 147 LEU A CA 1
ATOM 1172 C C . LEU A 1 147 ? -11.782 -3.232 7.945 1.00 94.44 147 LEU A C 1
ATOM 1174 O O . LEU A 1 147 ? -10.917 -4.099 7.880 1.00 94.44 147 LEU A O 1
ATOM 1178 N N . GLU A 1 148 ? -12.644 -3.009 6.952 1.00 94.75 148 GLU A N 1
ATOM 1179 C CA . GLU A 1 148 ? -12.558 -3.594 5.608 1.00 94.75 148 GLU A CA 1
ATOM 1180 C C . GLU A 1 148 ? -12.582 -2.459 4.577 1.00 94.75 148 GLU A C 1
ATOM 1182 O O . GLU A 1 148 ? -13.489 -1.621 4.584 1.00 94.75 148 GLU A O 1
ATOM 1187 N N . LYS A 1 149 ? -11.564 -2.381 3.709 1.00 93.19 149 LYS A N 1
ATOM 1188 C CA . LYS A 1 149 ? -11.430 -1.265 2.760 1.00 93.19 149 LYS A CA 1
ATOM 1189 C C . LYS A 1 149 ? -10.724 -1.687 1.474 1.00 93.19 149 LYS A C 1
ATOM 1191 O O . LYS A 1 149 ? -9.893 -2.591 1.438 1.00 93.19 149 LYS A O 1
ATOM 1196 N N . THR A 1 150 ? -11.063 -0.984 0.395 1.00 95.94 150 THR A N 1
ATOM 1197 C CA . THR A 1 150 ? -10.318 -0.999 -0.869 1.00 95.94 150 THR A CA 1
ATOM 1198 C C . THR A 1 150 ? -9.711 0.380 -1.086 1.00 95.94 150 THR A C 1
ATOM 1200 O O . THR A 1 150 ? -10.435 1.376 -1.055 1.00 95.94 150 THR A O 1
ATOM 1203 N N . VAL A 1 151 ? -8.399 0.448 -1.295 1.00 95.75 151 VAL A N 1
ATOM 1204 C CA . VAL A 1 151 ? -7.656 1.702 -1.500 1.00 95.75 151 VAL A CA 1
ATOM 1205 C C . VAL A 1 151 ? -6.745 1.593 -2.714 1.00 95.75 151 VAL A C 1
ATOM 1207 O O . VAL A 1 151 ? -6.181 0.537 -2.972 1.00 95.75 151 VAL A O 1
ATOM 1210 N N . ASP A 1 152 ? -6.587 2.677 -3.467 1.00 95.50 152 ASP A N 1
ATOM 1211 C CA . ASP A 1 152 ? -5.757 2.669 -4.672 1.00 95.50 152 ASP A CA 1
ATOM 1212 C C . ASP A 1 152 ? -4.323 3.118 -4.368 1.00 95.50 152 ASP A C 1
ATOM 1214 O O . ASP A 1 152 ? -4.095 4.230 -3.885 1.00 95.50 152 ASP A O 1
ATOM 1218 N N . ILE A 1 153 ? -3.339 2.308 -4.762 1.00 96.00 153 ILE A N 1
ATOM 1219 C CA . ILE A 1 153 ? -1.953 2.762 -4.925 1.00 96.00 153 ILE A CA 1
ATOM 1220 C C . ILE A 1 153 ? -1.818 3.372 -6.320 1.00 96.00 153 ILE A C 1
ATOM 1222 O O . ILE A 1 153 ? -2.247 2.780 -7.312 1.00 96.00 153 ILE A O 1
ATOM 1226 N N . THR A 1 154 ? -1.179 4.537 -6.432 1.00 95.19 154 THR A N 1
ATOM 1227 C CA . THR A 1 154 ? -0.898 5.154 -7.736 1.00 95.19 154 THR A CA 1
ATOM 1228 C C . THR A 1 154 ? 0.515 4.807 -8.199 1.00 95.19 154 THR A C 1
ATOM 1230 O O . THR A 1 154 ? 1.504 5.136 -7.552 1.00 95.19 154 THR A O 1
ATOM 1233 N N . CYS A 1 155 ? 0.608 4.132 -9.341 1.00 94.25 155 CYS A N 1
ATOM 1234 C CA . CYS A 1 155 ? 1.837 3.794 -10.046 1.00 94.25 155 CYS A CA 1
ATOM 1235 C C . CYS A 1 155 ? 2.130 4.857 -11.111 1.00 94.25 155 CYS A C 1
ATOM 1237 O O . CYS A 1 155 ? 1.486 4.899 -12.164 1.00 94.25 155 CYS A O 1
ATOM 1239 N N . SER A 1 156 ? 3.112 5.714 -10.847 1.00 92.75 156 SER A N 1
ATOM 1240 C CA . SER A 1 156 ? 3.602 6.724 -11.782 1.00 92.75 156 SER A CA 1
ATOM 1241 C C .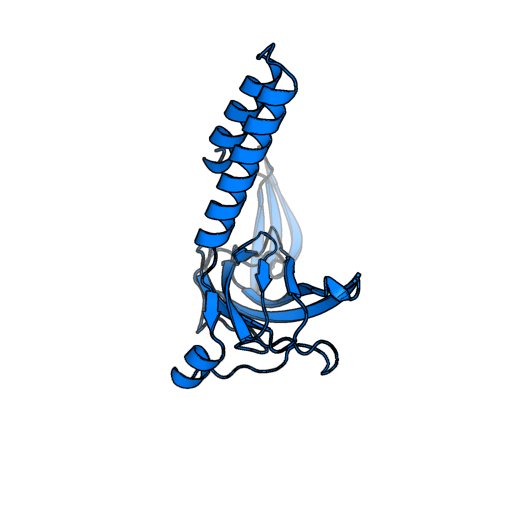 SER A 1 156 ? 4.730 6.150 -12.631 1.00 92.75 156 SER A C 1
ATOM 1243 O O . SER A 1 156 ? 5.741 5.650 -12.131 1.00 92.75 156 SER A O 1
ATOM 1245 N N . VAL A 1 157 ? 4.571 6.247 -13.948 1.00 91.06 157 VAL A N 1
ATOM 1246 C CA . VAL A 1 157 ? 5.471 5.634 -14.922 1.00 91.06 157 VAL A CA 1
ATOM 1247 C C . VAL A 1 157 ? 6.010 6.708 -15.842 1.00 91.06 157 VAL A C 1
ATOM 1249 O O . VAL A 1 157 ? 5.298 7.240 -16.694 1.00 91.06 157 VAL A O 1
ATOM 1252 N N . LEU A 1 158 ? 7.304 6.983 -15.718 1.00 88.19 158 LEU A N 1
ATOM 1253 C CA . LEU A 1 158 ? 8.023 7.852 -16.635 1.00 88.19 158 LEU A CA 1
ATOM 1254 C C . LEU A 1 158 ? 8.666 7.019 -17.744 1.00 88.19 158 LEU A C 1
ATOM 1256 O O . LEU A 1 158 ? 9.567 6.208 -17.507 1.00 88.19 158 LEU A O 1
ATOM 1260 N N . ASN A 1 159 ? 8.249 7.278 -18.982 1.00 81.69 159 ASN A N 1
ATOM 1261 C CA . ASN A 1 159 ? 8.977 6.821 -20.155 1.00 81.69 159 ASN A CA 1
ATOM 1262 C C . ASN A 1 159 ? 10.100 7.815 -20.464 1.00 81.69 159 ASN A C 1
ATOM 1264 O O . ASN A 1 159 ? 9.850 8.867 -21.055 1.00 81.69 159 ASN A O 1
ATOM 1268 N N . ILE A 1 160 ? 11.333 7.473 -20.086 1.00 74.69 160 ILE A N 1
ATOM 1269 C CA . ILE A 1 160 ? 12.482 8.392 -20.170 1.00 74.69 160 ILE A CA 1
ATOM 1270 C C . ILE A 1 160 ? 12.711 8.876 -21.607 1.00 74.69 160 ILE A C 1
ATOM 1272 O O . ILE A 1 160 ? 12.982 10.050 -21.826 1.00 74.69 160 ILE A O 1
ATOM 1276 N N . ASN A 1 161 ? 12.519 8.001 -22.595 1.00 73.94 161 ASN A N 1
ATOM 1277 C CA . ASN A 1 161 ? 12.774 8.335 -23.997 1.00 73.94 161 ASN A CA 1
ATOM 1278 C C . ASN A 1 161 ? 11.705 9.256 -24.602 1.00 73.94 161 ASN A C 1
ATOM 1280 O O . ASN A 1 161 ? 11.956 9.884 -25.624 1.00 73.94 161 ASN A O 1
ATOM 1284 N N . LYS A 1 162 ? 10.501 9.299 -24.019 1.00 75.25 162 LYS A N 1
ATOM 1285 C CA . LYS A 1 162 ? 9.377 10.111 -24.516 1.00 75.25 162 LYS A CA 1
ATOM 1286 C C . LYS A 1 162 ? 9.055 11.311 -23.627 1.00 75.25 162 LYS A C 1
ATOM 1288 O O . LYS A 1 162 ? 8.174 12.082 -23.983 1.00 75.25 162 LYS A O 1
ATOM 1293 N N . GLY A 1 163 ? 9.677 11.414 -22.450 1.00 74.81 163 GLY A N 1
ATOM 1294 C CA . GLY A 1 163 ? 9.350 12.420 -21.435 1.00 74.81 163 GLY A CA 1
ATOM 1295 C C . GLY A 1 163 ? 7.905 12.358 -20.921 1.00 74.81 163 GLY A C 1
ATOM 1296 O O . GLY A 1 163 ? 7.461 13.280 -20.249 1.00 74.81 163 GLY A O 1
ATOM 1297 N N . LYS A 1 164 ? 7.151 11.297 -21.242 1.00 80.19 164 LYS A N 1
ATOM 1298 C CA . LYS A 1 164 ? 5.733 11.172 -20.891 1.00 80.19 164 LYS A CA 1
ATOM 1299 C C . LYS A 1 164 ? 5.582 10.419 -19.574 1.00 80.19 164 LYS A C 1
ATOM 1301 O O . LYS A 1 164 ? 6.101 9.307 -19.443 1.00 80.19 164 LYS A O 1
ATOM 1306 N N . ILE A 1 165 ? 4.826 11.012 -18.655 1.00 84.94 165 ILE A N 1
ATOM 1307 C CA . ILE A 1 165 ? 4.383 10.389 -17.407 1.00 84.94 165 ILE A CA 1
ATOM 1308 C C . ILE A 1 165 ? 2.983 9.812 -17.631 1.00 84.94 165 ILE A C 1
ATOM 1310 O O . ILE A 1 165 ? 2.155 10.408 -18.319 1.00 84.94 165 ILE A O 1
ATOM 1314 N N . SER A 1 166 ? 2.745 8.605 -17.134 1.00 88.06 166 SER A N 1
ATOM 1315 C CA . SER A 1 166 ? 1.427 7.964 -17.094 1.00 88.06 166 SER A CA 1
ATOM 1316 C C . SER A 1 166 ? 1.181 7.467 -15.678 1.00 88.06 166 SER A C 1
ATOM 1318 O O . SER A 1 166 ? 2.109 6.968 -15.048 1.00 88.06 166 SER A O 1
ATOM 1320 N N . GLU A 1 167 ? -0.041 7.615 -15.186 1.00 90.94 167 GLU A N 1
ATOM 1321 C CA . GLU A 1 167 ? -0.427 7.195 -13.840 1.00 90.94 167 GLU A CA 1
ATOM 1322 C C . GLU A 1 167 ? -1.460 6.085 -13.941 1.00 90.94 167 GLU A C 1
ATOM 1324 O O . GLU A 1 167 ? -2.415 6.178 -14.716 1.00 90.94 167 GLU A O 1
ATOM 1329 N N . ILE A 1 168 ? -1.243 5.016 -13.186 1.00 92.00 168 ILE A N 1
ATOM 1330 C CA . ILE A 1 168 ? -2.121 3.853 -13.160 1.00 92.00 168 ILE A CA 1
ATOM 1331 C C . ILE A 1 168 ? -2.469 3.559 -11.712 1.00 92.00 168 ILE A C 1
ATOM 1333 O O . ILE A 1 168 ? -1.580 3.459 -10.873 1.00 92.00 168 ILE A O 1
ATOM 1337 N N . LYS A 1 169 ? -3.756 3.394 -11.426 1.00 93.50 169 LYS A N 1
ATOM 1338 C CA . LYS A 1 169 ? -4.225 2.992 -10.103 1.00 93.50 169 LYS A CA 1
ATOM 1339 C C . LYS A 1 169 ? -4.246 1.472 -9.992 1.00 93.50 169 LYS A C 1
ATOM 1341 O O . LYS A 1 169 ? -4.710 0.803 -10.915 1.00 93.50 169 LYS A O 1
ATOM 1346 N N . ILE A 1 170 ? -3.730 0.954 -8.886 1.00 94.56 170 ILE A N 1
ATOM 1347 C CA . ILE A 1 170 ? -3.747 -0.465 -8.535 1.00 94.56 170 ILE A CA 1
ATOM 1348 C C . ILE A 1 170 ? -4.539 -0.588 -7.230 1.00 94.56 170 ILE A C 1
ATOM 1350 O O . ILE A 1 170 ? -4.057 -0.101 -6.202 1.00 94.56 170 ILE A O 1
ATOM 1354 N N . PRO A 1 171 ? -5.733 -1.199 -7.253 1.00 95.88 171 PRO A N 1
ATOM 1355 C CA . PRO A 1 171 ? -6.526 -1.380 -6.048 1.00 95.88 171 PRO A CA 1
ATOM 1356 C C . PRO A 1 171 ? -5.850 -2.362 -5.089 1.00 95.88 171 PRO A C 1
ATOM 1358 O O . PRO A 1 171 ? -5.285 -3.376 -5.510 1.00 95.88 171 PRO A O 1
ATOM 1361 N N . VAL A 1 172 ? -5.936 -2.062 -3.799 1.00 96.75 172 VAL A N 1
ATOM 1362 C CA . VAL A 1 172 ? -5.481 -2.887 -2.681 1.00 96.75 172 VAL A CA 1
ATOM 1363 C C . VAL A 1 172 ? -6.680 -3.169 -1.795 1.00 96.75 172 VAL A C 1
ATOM 1365 O O . VAL A 1 172 ? -7.261 -2.242 -1.228 1.00 96.75 172 VAL A O 1
ATOM 1368 N N . LYS A 1 173 ? -7.052 -4.441 -1.681 1.00 96.50 173 LYS A N 1
ATOM 1369 C CA . LYS A 1 173 ? -8.139 -4.905 -0.819 1.00 96.50 173 LYS A CA 1
ATOM 1370 C C . LYS A 1 173 ? -7.582 -5.598 0.408 1.00 96.50 173 LYS A C 1
ATOM 1372 O O . LYS A 1 173 ? -6.747 -6.496 0.289 1.00 96.50 173 LYS A O 1
ATOM 1377 N N . PHE A 1 174 ? -8.075 -5.195 1.570 1.00 96.25 174 PHE A N 1
ATOM 1378 C CA . PHE A 1 174 ? -7.728 -5.811 2.840 1.00 96.25 174 PHE A CA 1
ATOM 1379 C C . PHE A 1 174 ? -8.891 -5.703 3.830 1.00 96.25 174 PHE A C 1
ATOM 1381 O O . PHE A 1 174 ? -9.691 -4.764 3.783 1.00 96.25 174 PHE A O 1
ATOM 1388 N N . ALA A 1 175 ? -8.953 -6.674 4.734 1.00 96.62 175 ALA A N 1
ATOM 1389 C CA . ALA A 1 175 ? -9.852 -6.698 5.876 1.00 96.62 175 ALA A CA 1
ATOM 1390 C C . ALA A 1 175 ? -9.024 -7.050 7.106 1.00 96.62 175 ALA A C 1
ATOM 1392 O O . ALA A 1 175 ? -8.212 -7.971 7.043 1.00 96.62 175 ALA A O 1
ATOM 1393 N N . SER A 1 176 ? -9.182 -6.313 8.198 1.00 96.56 176 SER A N 1
ATOM 1394 C CA . SER A 1 176 ? -8.520 -6.644 9.451 1.00 96.56 176 SER A CA 1
ATOM 1395 C C . SER A 1 176 ? -9.377 -7.571 10.304 1.00 96.56 176 SER A C 1
ATOM 1397 O O . SER A 1 176 ? -10.601 -7.593 10.182 1.00 96.56 176 SER A O 1
ATOM 1399 N N . GLU A 1 177 ? -8.740 -8.261 11.240 1.00 95.50 177 GLU A N 1
ATOM 1400 C CA . GLU A 1 177 ? -9.449 -9.030 12.256 1.00 95.50 177 GLU A CA 1
ATOM 1401 C C . GLU A 1 177 ? -10.317 -8.136 13.154 1.00 95.50 177 GLU A C 1
ATOM 1403 O O . GLU A 1 177 ? -10.056 -6.943 13.356 1.00 95.50 177 GLU A O 1
ATOM 1408 N N . MET A 1 178 ? -11.348 -8.742 13.737 1.00 91.94 178 MET A N 1
ATOM 1409 C CA . MET A 1 178 ? -12.140 -8.113 14.788 1.00 91.94 178 MET A CA 1
ATOM 1410 C C . MET A 1 178 ? -11.287 -7.906 16.045 1.00 91.94 178 MET A C 1
ATOM 1412 O O . MET A 1 178 ? -10.826 -8.870 16.655 1.00 91.94 178 MET A O 1
ATOM 1416 N N . SER A 1 179 ? -11.131 -6.654 16.481 1.00 92.81 179 SER A N 1
ATOM 1417 C CA . SER A 1 179 ? -10.342 -6.310 17.669 1.00 92.81 179 SER A CA 1
ATOM 1418 C C . SER A 1 179 ? -11.045 -5.290 18.576 1.00 92.81 179 SER A C 1
ATOM 1420 O O . SER A 1 179 ? -12.148 -4.819 18.298 1.00 92.81 179 SER A O 1
ATOM 1422 N N . THR A 1 180 ? -10.401 -4.938 19.691 1.00 91.75 180 THR A N 1
ATOM 1423 C CA . THR A 1 180 ? -10.847 -3.848 20.575 1.00 91.75 180 THR A CA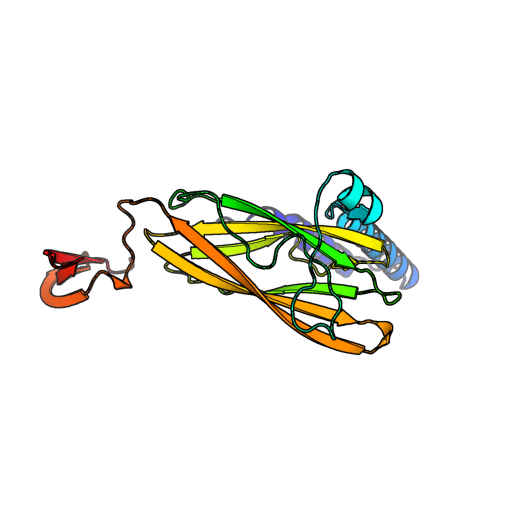 1
ATOM 1424 C C . THR A 1 180 ? -10.472 -2.458 20.058 1.00 91.75 180 THR A C 1
ATOM 1426 O O . THR A 1 180 ? -10.961 -1.466 20.599 1.00 91.75 180 THR A O 1
ATOM 1429 N N . ALA A 1 181 ? -9.635 -2.361 19.021 1.00 93.44 181 ALA A N 1
ATOM 1430 C CA . ALA A 1 181 ? -9.367 -1.112 18.324 1.00 93.44 181 ALA A CA 1
ATOM 1431 C C . ALA A 1 181 ? -10.499 -0.872 17.314 1.00 93.44 181 ALA A C 1
ATOM 1433 O O . ALA A 1 181 ? -10.573 -1.507 16.260 1.00 93.44 181 ALA A O 1
ATOM 1434 N N . LEU A 1 182 ? -11.439 -0.008 17.688 1.00 92.00 182 LEU A N 1
ATOM 1435 C CA . LEU A 1 182 ? -12.665 0.246 16.931 1.00 92.00 182 LEU A CA 1
ATOM 1436 C C . LEU A 1 182 ? -12.424 1.282 15.831 1.00 92.00 182 LEU A C 1
ATOM 1438 O O . LEU A 1 182 ? -11.668 2.226 16.052 1.00 92.00 182 LEU A O 1
ATOM 1442 N N . ASP A 1 183 ? -13.090 1.136 14.683 1.00 92.38 183 ASP A N 1
ATOM 1443 C CA . ASP A 1 183 ? -13.125 2.197 13.669 1.00 92.38 183 ASP A CA 1
ATOM 1444 C C . ASP A 1 183 ? -13.821 3.443 14.259 1.00 92.38 183 ASP A C 1
ATOM 1446 O O . ASP A 1 183 ? -14.985 3.344 14.677 1.00 92.38 183 ASP A O 1
ATOM 1450 N N . PRO A 1 184 ? -13.148 4.610 14.308 1.00 88.06 184 PRO A N 1
ATOM 1451 C CA . PRO A 1 184 ? -13.734 5.850 14.809 1.00 88.06 184 PRO A CA 1
ATOM 1452 C C . PRO A 1 184 ? -15.048 6.242 14.119 1.00 88.06 184 PRO A C 1
ATOM 1454 O O . PRO A 1 184 ? -15.942 6.776 14.776 1.00 88.06 184 PRO A O 1
ATOM 1457 N N . ASP A 1 185 ? -15.222 5.915 12.835 1.00 90.75 185 ASP A N 1
ATOM 1458 C CA . ASP A 1 185 ? -16.433 6.259 12.076 1.00 90.75 185 ASP A CA 1
ATOM 1459 C C . ASP A 1 185 ? -17.660 5.432 12.498 1.00 90.75 185 ASP A C 1
ATOM 1461 O O . ASP A 1 185 ? -18.809 5.848 12.300 1.00 90.75 185 ASP A O 1
ATOM 1465 N N . GLU A 1 186 ? -17.451 4.262 13.113 1.00 91.06 186 GLU A N 1
ATOM 1466 C CA . GLU A 1 186 ? -18.541 3.454 13.667 1.00 91.06 186 GLU A CA 1
ATOM 1467 C C . GLU A 1 186 ? -19.080 4.031 14.989 1.00 91.06 186 GLU A C 1
ATOM 1469 O O . GLU A 1 186 ? -20.189 3.679 15.410 1.00 91.06 186 GLU A O 1
ATOM 1474 N N . LEU A 1 187 ? -18.327 4.922 15.645 1.00 92.31 187 LEU A N 1
ATOM 1475 C CA . LEU A 1 187 ? -18.667 5.536 16.927 1.00 92.31 187 LEU A CA 1
ATOM 1476 C C . LEU A 1 187 ? -19.428 6.854 16.726 1.00 92.31 187 LEU A C 1
ATOM 1478 O O . LEU A 1 187 ? -18.854 7.936 16.602 1.00 92.31 187 LEU A O 1
ATOM 1482 N N . LYS A 1 188 ? -20.762 6.796 16.775 1.00 94.81 188 LYS A N 1
ATOM 1483 C CA . LYS A 1 188 ? -21.617 7.979 16.582 1.00 94.81 188 LYS A CA 1
ATOM 1484 C C . LYS A 1 188 ? -21.928 8.659 17.911 1.00 94.81 188 LYS A C 1
ATOM 1486 O O . LYS A 1 188 ? -22.712 8.137 18.703 1.00 94.81 188 LYS A O 1
ATOM 1491 N N . LYS A 1 189 ? -21.342 9.834 18.156 1.00 95.19 189 LYS A N 1
ATOM 1492 C CA . LYS A 1 189 ? -21.638 10.678 19.331 1.00 95.19 189 LYS A CA 1
ATOM 1493 C C . LYS A 1 189 ? -23.023 11.333 19.168 1.00 95.19 189 LYS A C 1
ATOM 1495 O O . LYS A 1 189 ? -23.287 11.956 18.147 1.00 95.19 189 LYS A O 1
ATOM 1500 N N . GLU A 1 190 ? -23.899 11.215 20.169 1.00 94.25 190 GLU A N 1
ATOM 1501 C CA . GLU A 1 190 ? -25.251 11.809 20.154 1.00 94.25 190 GLU A CA 1
ATOM 1502 C C . GLU A 1 190 ? -25.351 13.027 21.076 1.00 94.25 190 GLU A C 1
ATOM 1504 O O . GLU A 1 190 ? -25.489 14.160 20.625 1.00 94.25 190 GLU A O 1
ATOM 1509 N N . ARG A 1 191 ? -25.300 12.799 22.396 1.00 95.44 191 ARG A N 1
ATOM 1510 C CA . ARG A 1 191 ? -25.424 13.857 23.408 1.00 95.44 191 ARG A CA 1
ATOM 1511 C C . ARG A 1 191 ? -24.369 13.705 24.485 1.00 95.44 191 ARG A C 1
ATOM 1513 O O . ARG A 1 191 ? -24.073 12.594 24.920 1.00 95.44 191 ARG A O 1
ATOM 1520 N N . LYS A 1 192 ? -23.852 14.825 24.975 1.00 97.12 192 LYS A N 1
ATOM 1521 C CA . LYS A 1 192 ? -22.945 14.852 26.125 1.00 97.12 192 LYS A CA 1
ATOM 1522 C C . LYS A 1 192 ? -23.671 14.358 27.382 1.00 97.12 192 LYS A C 1
ATOM 1524 O O . LYS A 1 192 ? -24.769 14.819 27.688 1.00 97.12 192 LYS A O 1
ATOM 1529 N N . LEU A 1 193 ? -23.058 13.416 28.090 1.00 96.69 193 LEU A N 1
ATOM 1530 C CA . LEU A 1 193 ? -23.517 12.906 29.386 1.00 96.69 193 LEU A CA 1
ATOM 1531 C C . LEU A 1 193 ? -22.796 13.584 30.551 1.00 96.69 193 LEU A C 1
ATOM 1533 O O . LEU A 1 193 ? -23.399 13.790 31.598 1.00 96.69 193 LEU A O 1
ATOM 1537 N N . GLY A 1 194 ? -21.525 13.946 30.373 1.00 95.38 194 GLY A N 1
ATOM 1538 C CA . GLY A 1 194 ? -20.739 14.607 31.409 1.00 95.38 194 GLY A CA 1
ATOM 1539 C C . GLY A 1 194 ? -19.348 15.003 30.928 1.00 95.38 194 GLY A C 1
ATOM 1540 O O . GLY A 1 194 ? -18.893 14.572 29.871 1.00 95.38 194 GLY A O 1
ATOM 1541 N N . GLU A 1 195 ? -18.673 15.842 31.704 1.00 96.62 195 GLU A N 1
ATOM 1542 C CA . GLU A 1 195 ? -17.284 16.244 31.485 1.00 96.62 195 GLU A CA 1
ATOM 1543 C C . GLU A 1 195 ? -16.553 16.276 32.824 1.00 96.62 195 GLU A C 1
ATOM 1545 O O . GLU A 1 195 ? -17.114 16.699 33.833 1.00 96.62 195 GLU A O 1
ATOM 1550 N N . GLY A 1 196 ? -15.304 15.823 32.819 1.00 92.75 196 GLY A N 1
ATOM 1551 C CA . GLY A 1 196 ? -14.409 15.901 33.964 1.00 92.75 196 GLY A CA 1
ATOM 1552 C C . GLY A 1 196 ? -12.995 16.289 33.546 1.00 92.75 196 GLY A C 1
ATOM 1553 O O . GLY A 1 196 ? -12.733 16.621 32.387 1.00 92.75 196 GLY A O 1
ATOM 1554 N N . SER A 1 197 ? -12.066 16.205 34.497 1.00 93.25 197 SER A N 1
ATOM 1555 C CA . SER A 1 197 ? -10.640 16.468 34.260 1.00 93.25 197 SER A CA 1
ATOM 1556 C C . SER A 1 197 ? -10.045 15.559 33.180 1.00 93.25 197 SER A C 1
ATOM 1558 O O . SER A 1 197 ? -9.247 16.012 32.372 1.00 93.25 197 SER A O 1
ATOM 1560 N N . PHE A 1 198 ? -10.477 14.298 33.125 1.00 91.69 198 PHE A N 1
ATOM 1561 C CA . PHE A 1 198 ? -9.946 13.295 32.198 1.00 91.69 198 PHE A CA 1
ATOM 1562 C C . PHE A 1 198 ? -10.513 13.366 30.773 1.00 91.69 198 PHE A C 1
ATOM 1564 O O . PHE A 1 198 ? -9.982 12.698 29.891 1.00 91.69 198 PHE A O 1
ATOM 1571 N N . GLY A 1 199 ? -11.612 14.091 30.539 1.00 94.81 199 GLY A N 1
ATOM 1572 C CA . GLY A 1 199 ? -12.281 14.062 29.238 1.00 94.81 199 GLY A CA 1
ATOM 1573 C C . GLY A 1 199 ? -13.787 14.294 29.270 1.00 94.81 199 GLY A C 1
ATOM 1574 O O . GLY A 1 199 ? -14.363 14.665 30.297 1.00 94.81 199 GLY A O 1
ATOM 1575 N N . ILE A 1 200 ? -14.425 14.050 28.127 1.00 96.06 200 ILE A N 1
ATOM 1576 C CA . ILE A 1 200 ? -15.865 14.215 27.905 1.00 96.06 200 ILE A CA 1
ATOM 1577 C C . ILE A 1 200 ? -16.492 12.844 27.643 1.00 96.06 200 ILE A C 1
ATOM 1579 O O . ILE A 1 200 ? -15.957 12.036 26.890 1.00 96.06 200 ILE A O 1
ATOM 1583 N N . VAL A 1 201 ? -17.638 12.574 28.266 1.00 97.00 201 VAL A N 1
ATOM 1584 C CA . VAL A 1 201 ? -18.425 11.359 28.036 1.00 97.00 201 VAL A CA 1
ATOM 1585 C C . VAL A 1 201 ? -19.672 11.723 27.244 1.00 97.00 201 VAL A C 1
ATOM 1587 O O . VAL A 1 201 ? -20.449 12.587 27.655 1.00 97.00 201 VAL A O 1
ATOM 1590 N N . TYR A 1 202 ? -19.893 11.028 26.137 1.00 97.44 202 TYR A N 1
ATOM 1591 C CA . TYR A 1 202 ? -21.075 11.131 25.293 1.00 97.44 202 TYR A CA 1
ATOM 1592 C C . TYR A 1 202 ? -21.899 9.850 25.390 1.00 97.44 202 TYR A C 1
ATOM 1594 O O . TYR A 1 202 ? -21.360 8.751 25.491 1.00 97.44 202 TYR A O 1
ATOM 1602 N N . LYS A 1 203 ? -23.219 9.978 25.310 1.00 97.06 203 LYS A N 1
ATOM 1603 C CA . LYS A 1 203 ? -24.080 8.894 24.850 1.00 97.06 203 LYS A CA 1
ATOM 1604 C C . LYS A 1 203 ? -23.876 8.799 23.346 1.00 97.06 203 LYS A C 1
ATOM 1606 O O . LYS A 1 203 ? -23.856 9.834 22.675 1.00 97.06 203 LYS A O 1
ATOM 1611 N N . GLY A 1 204 ? -23.749 7.592 22.831 1.00 96.50 204 GLY A N 1
ATOM 1612 C CA . GLY A 1 204 ? -23.633 7.360 21.405 1.00 96.50 204 GLY A CA 1
ATOM 1613 C C . GLY A 1 204 ? -24.170 6.006 20.993 1.00 96.50 204 GLY A C 1
ATOM 1614 O O . GLY A 1 204 ? -24.722 5.264 21.808 1.00 96.50 204 GLY A O 1
ATOM 1615 N N . THR A 1 205 ? -23.960 5.696 19.722 1.00 96.12 205 THR A N 1
ATOM 1616 C CA . THR A 1 205 ? -24.322 4.416 19.125 1.00 96.12 205 THR A CA 1
ATOM 1617 C C . THR A 1 205 ? -23.095 3.784 18.471 1.00 96.12 205 THR A C 1
ATOM 1619 O O . THR A 1 205 ? -22.372 4.454 17.737 1.00 96.12 205 THR A O 1
ATOM 1622 N N . TYR A 1 206 ? -22.888 2.490 18.719 1.00 93.75 206 TYR A N 1
ATOM 1623 C CA . TYR A 1 206 ? -21.871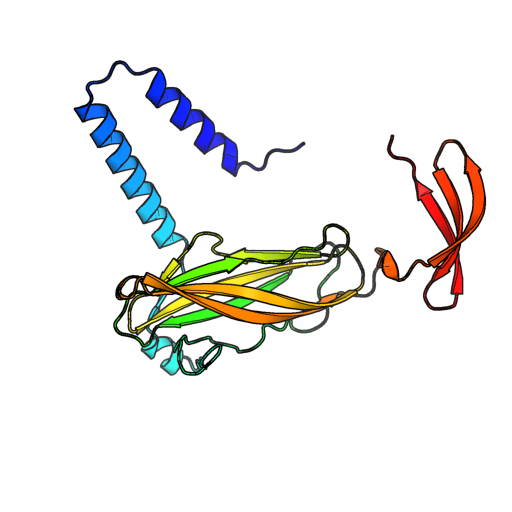 1.649 18.089 1.00 93.75 206 TYR A CA 1
ATOM 1624 C C . TYR A 1 206 ? -22.540 0.390 17.534 1.00 93.75 206 TYR A C 1
ATOM 1626 O O . TYR A 1 206 ? -23.123 -0.388 18.291 1.00 93.75 206 TYR A O 1
ATOM 1634 N N . ARG A 1 207 ? -22.516 0.211 16.206 1.00 91.62 207 ARG A N 1
ATOM 1635 C CA . ARG A 1 207 ? -23.173 -0.917 15.507 1.00 91.62 207 ARG A CA 1
ATOM 1636 C C . ARG A 1 207 ? -24.622 -1.170 15.968 1.00 91.62 207 ARG A C 1
ATOM 1638 O O . ARG A 1 207 ? -25.035 -2.301 16.191 1.00 91.62 207 ARG A O 1
ATOM 1645 N N . GLY A 1 208 ? -25.386 -0.090 16.153 1.00 91.75 208 GLY A N 1
ATOM 1646 C CA . GLY A 1 208 ? -26.785 -0.129 16.605 1.00 91.75 208 GLY A CA 1
ATOM 1647 C C . GLY A 1 208 ? -26.984 -0.247 18.121 1.00 91.75 208 GLY A C 1
ATOM 1648 O O . GLY A 1 208 ? -28.103 -0.073 18.597 1.00 91.75 208 GLY A O 1
ATOM 1649 N N . ASN A 1 209 ? -25.919 -0.474 18.893 1.00 95.00 209 ASN A N 1
ATOM 1650 C CA . ASN A 1 209 ? -25.981 -0.546 20.349 1.00 95.00 209 ASN A CA 1
ATOM 1651 C C . ASN A 1 209 ? -25.756 0.827 20.977 1.00 95.00 209 ASN A C 1
ATOM 1653 O O . ASN A 1 209 ? -24.819 1.537 20.611 1.00 95.00 209 ASN A O 1
ATOM 1657 N N . VAL A 1 210 ? -26.579 1.174 21.968 1.00 96.44 210 VAL A N 1
ATOM 1658 C CA . VAL A 1 210 ? -26.387 2.388 22.768 1.00 96.44 210 VAL A CA 1
ATOM 1659 C C . VAL A 1 210 ? -25.189 2.189 23.693 1.00 96.44 210 VAL A C 1
ATOM 1661 O O . VAL A 1 210 ? -25.175 1.271 24.511 1.00 96.44 210 VAL A O 1
ATOM 1664 N N . VAL A 1 211 ? -24.201 3.073 23.588 1.00 96.50 211 VAL A N 1
ATOM 1665 C CA . VAL A 1 211 ? -22.936 3.008 24.331 1.00 96.50 211 VAL A CA 1
ATOM 1666 C C . VAL A 1 211 ? -22.588 4.356 24.966 1.00 96.50 211 VAL A C 1
ATOM 1668 O O . VAL A 1 211 ? -23.134 5.402 24.603 1.00 96.50 211 VAL A O 1
ATOM 1671 N N . ALA A 1 212 ? -21.657 4.338 25.921 1.00 96.69 212 ALA A N 1
ATOM 1672 C CA . ALA A 1 212 ? -20.985 5.538 26.405 1.00 96.69 212 ALA A CA 1
ATOM 1673 C C . ALA A 1 212 ? -19.629 5.677 25.697 1.00 96.69 212 ALA A C 1
ATOM 1675 O O . ALA A 1 212 ? -18.792 4.783 25.788 1.00 96.69 212 ALA A O 1
ATOM 1676 N N . ILE A 1 213 ? -19.408 6.795 25.009 1.00 95.62 213 ILE A N 1
ATOM 1677 C CA . ILE A 1 213 ? -18.161 7.111 24.302 1.00 95.62 213 ILE A CA 1
ATOM 1678 C C . ILE A 1 213 ? -17.396 8.126 25.146 1.00 95.62 213 ILE A C 1
ATOM 1680 O O . ILE A 1 213 ? -17.887 9.233 25.371 1.00 95.62 213 ILE A O 1
ATOM 1684 N N . LYS A 1 214 ? -16.207 7.757 25.629 1.00 94.38 214 LYS A N 1
ATOM 1685 C CA . LYS A 1 214 ? -15.346 8.648 26.414 1.00 94.38 214 LYS A CA 1
ATOM 1686 C C . LYS A 1 214 ? -14.196 9.160 25.553 1.00 94.38 214 LYS A C 1
ATOM 1688 O O . LYS A 1 214 ? -13.331 8.391 25.158 1.00 94.38 214 LYS A O 1
ATOM 1693 N N . GLU A 1 215 ? -14.194 10.460 25.306 1.00 92.62 215 GLU A N 1
ATOM 1694 C CA . GLU A 1 215 ? -13.135 11.175 24.603 1.00 92.62 215 GLU A CA 1
ATOM 1695 C C . GLU A 1 215 ? -12.163 11.757 25.626 1.00 92.62 215 GLU A C 1
ATOM 1697 O O . GLU A 1 215 ? -12.558 12.529 26.507 1.00 92.62 215 GLU A O 1
ATOM 1702 N N . MET A 1 216 ? -10.905 11.340 25.543 1.00 92.75 216 MET A N 1
ATOM 1703 C CA . MET A 1 216 ? -9.849 11.788 26.445 1.00 92.75 216 MET A CA 1
ATOM 1704 C C . MET A 1 216 ? -9.319 13.147 25.975 1.00 92.75 216 MET A C 1
ATOM 1706 O O . MET A 1 216 ? -9.201 13.380 24.776 1.00 92.75 216 MET A O 1
ATOM 1710 N N . LYS A 1 217 ? -9.003 14.048 26.909 1.00 87.75 217 LYS A N 1
ATOM 1711 C CA . LYS A 1 217 ? -8.263 15.278 26.583 1.00 87.75 217 LYS A CA 1
ATOM 1712 C C . LYS A 1 217 ? -6.780 14.931 26.438 1.00 87.75 217 LYS A C 1
ATOM 1714 O O . LYS A 1 217 ? -6.273 14.165 27.259 1.00 87.75 217 LYS A O 1
ATOM 1719 N N . GLU A 1 218 ? -6.105 15.485 25.431 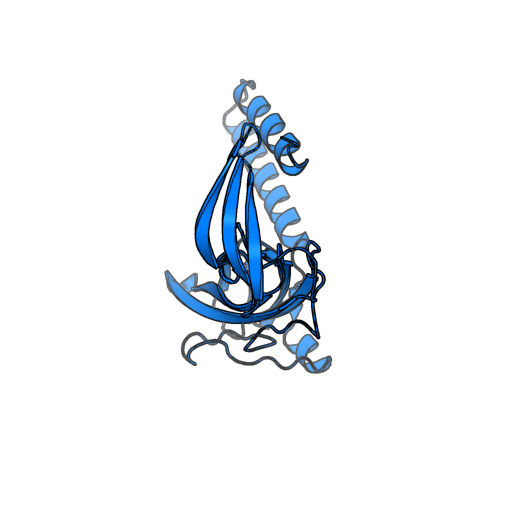1.00 78.81 218 GLU A N 1
ATOM 1720 C CA . GLU A 1 218 ? -4.638 15.459 25.394 1.00 78.81 218 GLU A CA 1
ATOM 1721 C C . GLU A 1 218 ? -4.095 16.136 26.662 1.00 78.81 218 GLU A C 1
ATOM 1723 O O . GLU A 1 218 ? -4.612 17.177 27.083 1.00 78.81 218 GLU A O 1
ATOM 1728 N N . MET A 1 219 ? -3.116 15.490 27.302 1.00 59.91 219 MET A N 1
ATOM 1729 C CA . MET A 1 219 ? -2.391 16.020 28.462 1.00 59.91 219 MET A CA 1
ATOM 1730 C C . MET A 1 219 ? -1.125 16.741 28.025 1.00 59.91 219 MET A C 1
ATOM 1732 O O . MET A 1 219 ? -0.448 16.216 27.113 1.00 59.91 219 MET A O 1
#

pLDDT: mean 84.88, std 16.48, range [27.47, 97.75]

Radius of gyration: 23.76 Å; chains: 1; bounding box: 67×44×60 Å

Secondary structure (DSSP, 8-state):
----TTTHHHHHHHHHHHT----HHHHHHHHHHHHHHHHHHHHHTS-EEEHHHHHHTT---EEESSTTT-EEES-SSEEEEEEEPTTS-EEEEEEEEE-SSSPEEEEEE---BTTTEEEEEES-S-EEE-TTEEEEEEEEEEESSS-EEEEEEEEEEEETTTTEEEEEEEEEEEEEPP-SS--GGGEEEEEEEEEETTEEEEEEEETTEEEEEEEEPP-

Sequence (219 aa):
MILKPANAVNVVAATKLDQMETSVFTRQMYLQLYFQSFLMLRKSLVNEFLLKDLKKKGVDMVYLGAQKERILCSTQEIHFEGEIAVQKDSDCKFMIGNDRASLLKIQFTTQNDEEKFELNVEPSIPVSIKKGRAVEFTVTIHPLCTLEKTVDITCSVLNINKGKISEIKIPVKFASEMSTALDPDELKKERKLGEGSFGIVYKGTYRGNVVAIKEMKEM